Protein AF-A0A8N1S3Z6-F1 (afdb_monomer_lite)

Structure (mmCIF, N/CA/C/O backbone):
data_AF-A0A8N1S3Z6-F1
#
_entry.id   AF-A0A8N1S3Z6-F1
#
loop_
_atom_site.group_PDB
_atom_site.id
_atom_site.type_symbol
_atom_site.label_atom_id
_atom_site.label_alt_id
_atom_site.label_comp_id
_atom_site.label_asym_id
_atom_site.label_entity_id
_atom_site.label_seq_id
_atom_site.pdbx_PDB_ins_code
_atom_site.Cartn_x
_atom_site.Cartn_y
_atom_site.Cartn_z
_atom_site.occupancy
_atom_site.B_iso_or_equiv
_atom_site.auth_seq_id
_atom_site.auth_comp_id
_atom_site.auth_asym_id
_atom_site.auth_atom_id
_atom_site.pdbx_PDB_model_num
ATOM 1 N N . MET A 1 1 ? 62.221 27.462 -93.771 1.00 35.03 1 MET A N 1
ATOM 2 C CA . MET A 1 1 ? 63.667 27.291 -94.048 1.00 35.03 1 MET A CA 1
ATOM 3 C C . MET A 1 1 ? 63.783 26.308 -95.211 1.00 35.03 1 MET A C 1
ATOM 5 O O . MET A 1 1 ? 63.528 25.134 -95.022 1.00 35.03 1 MET A O 1
ATOM 9 N N . SER A 1 2 ? 63.694 26.803 -96.447 1.00 32.94 2 SER A N 1
ATOM 10 C CA . SER A 1 2 ? 64.827 27.015 -97.369 1.00 32.94 2 SER A CA 1
ATOM 11 C C . SER A 1 2 ? 65.564 25.714 -97.715 1.00 32.94 2 SER A C 1
ATOM 13 O O . SER A 1 2 ? 66.570 25.377 -97.098 1.00 32.94 2 SER A O 1
ATOM 15 N N . ALA A 1 3 ? 65.039 24.978 -98.699 1.00 35.81 3 ALA A N 1
ATOM 16 C CA . ALA A 1 3 ? 65.800 23.951 -99.398 1.00 35.81 3 ALA A CA 1
ATOM 17 C C . ALA A 1 3 ? 66.634 24.661 -100.473 1.00 35.81 3 ALA A C 1
ATOM 19 O O . ALA A 1 3 ? 66.099 25.187 -101.448 1.00 35.81 3 ALA A O 1
ATOM 20 N N . ARG A 1 4 ? 67.944 24.749 -100.225 1.00 35.53 4 ARG A N 1
ATOM 21 C CA . ARG A 1 4 ? 68.940 25.310 -101.139 1.00 35.53 4 ARG A CA 1
ATOM 22 C C . ARG A 1 4 ? 68.934 24.536 -102.457 1.00 35.53 4 ARG A C 1
ATOM 24 O O . ARG A 1 4 ? 69.126 23.324 -102.461 1.00 35.53 4 ARG A O 1
ATOM 31 N N . SER A 1 5 ? 68.786 25.265 -103.558 1.00 37.41 5 SER A N 1
ATOM 32 C CA . SER A 1 5 ? 69.157 24.806 -104.891 1.00 37.41 5 SER A CA 1
ATOM 33 C C . SER A 1 5 ? 70.670 24.594 -104.949 1.00 37.41 5 SER A C 1
ATOM 35 O O . SER A 1 5 ? 71.446 25.509 -104.663 1.00 37.41 5 SER A O 1
ATOM 37 N N . THR A 1 6 ? 71.102 23.401 -105.332 1.00 42.69 6 THR A N 1
ATOM 38 C CA . THR A 1 6 ? 72.486 23.130 -105.720 1.00 42.69 6 THR A CA 1
ATOM 39 C C . THR A 1 6 ? 72.759 23.771 -107.079 1.00 42.69 6 THR A C 1
ATOM 41 O O . THR A 1 6 ? 72.182 23.379 -108.089 1.00 42.69 6 THR A O 1
ATOM 44 N N . PHE A 1 7 ? 73.629 24.780 -107.080 1.00 40.44 7 PHE A N 1
ATOM 45 C CA . PHE A 1 7 ? 74.232 25.363 -108.275 1.00 40.44 7 PHE A CA 1
ATOM 46 C C . PHE A 1 7 ? 75.453 24.531 -108.686 1.00 40.44 7 PHE A C 1
ATOM 48 O O . PHE A 1 7 ? 76.307 24.244 -107.848 1.00 40.44 7 PHE A O 1
ATOM 55 N N . CYS A 1 8 ? 75.579 24.225 -109.975 1.00 40.28 8 CYS A N 1
ATOM 56 C CA . CYS A 1 8 ? 76.854 23.880 -110.598 1.00 40.28 8 CYS A CA 1
ATOM 57 C C . CYS A 1 8 ? 77.159 24.951 -111.650 1.00 40.28 8 CYS A C 1
ATOM 59 O O . CYS A 1 8 ? 76.451 25.050 -112.648 1.00 40.28 8 CYS A O 1
ATOM 61 N N . CYS A 1 9 ? 78.207 25.742 -111.415 1.00 35.03 9 CYS A N 1
ATOM 62 C CA . CYS A 1 9 ? 78.804 26.630 -112.409 1.00 35.03 9 CYS A CA 1
ATOM 63 C C . CYS A 1 9 ? 80.253 26.190 -112.648 1.00 35.03 9 CYS A C 1
ATOM 65 O O . CYS A 1 9 ? 81.039 26.120 -111.705 1.00 35.03 9 CYS A O 1
ATOM 67 N N . VAL A 1 10 ? 80.604 25.939 -113.909 1.00 38.59 10 VAL A N 1
ATOM 68 C CA . VAL A 1 10 ? 81.984 25.892 -114.411 1.00 38.59 10 VAL A CA 1
ATOM 69 C C . VAL A 1 10 ? 82.103 27.083 -115.364 1.00 38.59 10 VAL A C 1
ATOM 71 O O . VAL A 1 10 ? 81.397 27.144 -116.366 1.00 38.59 10 VAL A O 1
ATOM 74 N N . ASN A 1 11 ? 82.894 28.092 -114.999 1.00 33.12 11 ASN A N 1
ATOM 75 C CA . ASN A 1 11 ? 82.995 29.360 -115.733 1.00 33.12 11 ASN A CA 1
ATOM 76 C C . ASN A 1 11 ? 83.719 29.210 -117.084 1.00 33.12 11 ASN A C 1
ATOM 78 O O . ASN A 1 11 ? 84.806 28.642 -117.111 1.00 33.12 11 ASN A O 1
ATOM 82 N N . ALA A 1 12 ? 83.189 29.837 -118.146 1.00 33.69 12 ALA A N 1
ATOM 83 C CA . ALA A 1 12 ? 83.795 31.004 -118.818 1.00 33.69 12 ALA A CA 1
ATOM 84 C C . ALA A 1 12 ? 82.901 31.513 -119.980 1.00 33.69 12 ALA A C 1
ATOM 86 O O . ALA A 1 12 ? 82.870 30.911 -121.045 1.00 33.69 12 ALA A O 1
ATOM 87 N N . GLY A 1 13 ? 82.225 32.656 -119.784 1.00 34.88 13 GLY A N 1
ATOM 88 C CA . GLY A 1 13 ? 81.762 33.547 -120.867 1.00 34.88 13 GLY A CA 1
ATOM 89 C C . GLY A 1 13 ? 80.356 33.328 -121.464 1.00 34.88 13 GLY A C 1
ATOM 90 O O . GLY A 1 13 ? 80.148 32.415 -122.248 1.00 34.88 13 GLY A O 1
ATOM 91 N N . ASN A 1 14 ? 79.453 34.279 -121.173 1.00 33.75 14 ASN A N 1
ATOM 92 C CA . ASN A 1 14 ? 78.176 34.639 -121.833 1.00 33.75 14 ASN A CA 1
ATOM 93 C C . ASN A 1 14 ? 76.956 33.678 -121.817 1.00 33.75 14 ASN A C 1
ATOM 95 O O . ASN A 1 14 ? 76.792 32.803 -122.660 1.00 33.75 14 ASN A O 1
ATOM 99 N N . CYS A 1 15 ? 75.998 33.995 -120.931 1.00 44.44 15 CYS A N 1
ATOM 100 C CA . CYS A 1 15 ? 74.543 33.756 -121.066 1.00 44.44 15 CYS A CA 1
ATOM 101 C C . CYS A 1 15 ? 73.933 34.651 -122.186 1.00 44.44 15 CYS A C 1
ATOM 103 O O . CYS A 1 15 ? 74.587 35.642 -122.516 1.00 44.44 15 CYS A O 1
ATOM 105 N N . PRO A 1 16 ? 72.699 34.429 -122.721 1.00 46.28 16 PRO A N 1
ATOM 106 C CA . PRO A 1 16 ? 71.553 33.777 -122.064 1.00 46.28 16 PRO A CA 1
ATOM 107 C C . PRO A 1 16 ? 70.709 32.793 -122.913 1.00 46.28 16 PRO A C 1
ATOM 109 O O . PRO A 1 16 ? 70.567 32.921 -124.126 1.00 46.28 16 PRO A O 1
ATOM 112 N N . GLY A 1 17 ? 70.072 31.838 -122.225 1.00 33.69 17 GLY A N 1
ATOM 113 C CA . GLY A 1 17 ? 69.072 30.917 -122.774 1.00 33.69 17 GLY A CA 1
ATOM 114 C C . GLY A 1 17 ? 67.636 31.332 -122.424 1.00 33.69 17 GLY A C 1
ATOM 115 O O . GLY A 1 17 ? 67.308 31.569 -121.263 1.00 33.69 17 GLY A O 1
ATOM 116 N N . ILE A 1 18 ? 66.802 31.403 -123.460 1.00 39.31 18 ILE A N 1
ATOM 117 C CA . ILE A 1 18 ? 65.333 31.515 -123.467 1.00 39.31 18 ILE A CA 1
ATOM 118 C C . ILE A 1 18 ? 64.714 30.109 -123.232 1.00 39.31 18 ILE A C 1
ATOM 120 O O . ILE A 1 18 ? 65.404 29.108 -123.435 1.00 39.31 18 ILE A O 1
ATOM 124 N N . PRO A 1 19 ? 63.460 30.000 -122.741 1.00 50.53 19 PRO A N 1
ATOM 125 C CA . PRO A 1 19 ? 62.982 28.883 -121.932 1.00 50.53 19 PRO A CA 1
ATOM 126 C C . PRO A 1 19 ? 62.281 27.801 -122.757 1.00 50.53 19 PRO A C 1
ATOM 128 O O . PRO A 1 19 ? 61.750 28.084 -123.827 1.00 50.53 19 PRO A O 1
ATOM 131 N N . VAL A 1 20 ? 62.153 26.593 -122.197 1.00 35.00 20 VAL A N 1
ATOM 1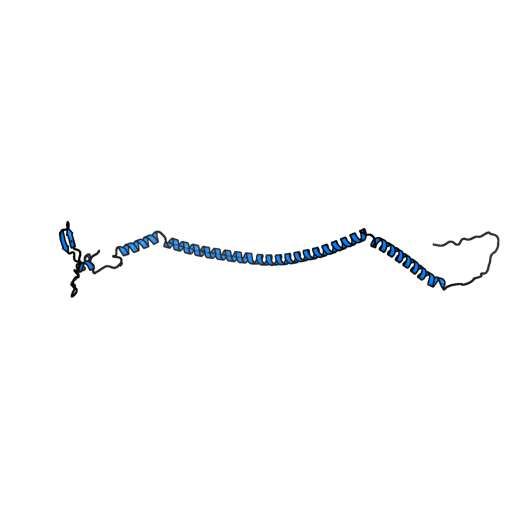32 C CA . VAL A 1 20 ? 61.135 25.631 -122.644 1.00 35.00 20 VAL A CA 1
ATOM 133 C C . VAL A 1 20 ? 60.524 24.890 -121.455 1.00 35.00 20 VAL A C 1
ATOM 135 O O . VAL A 1 20 ? 61.188 24.183 -120.701 1.00 35.00 20 VAL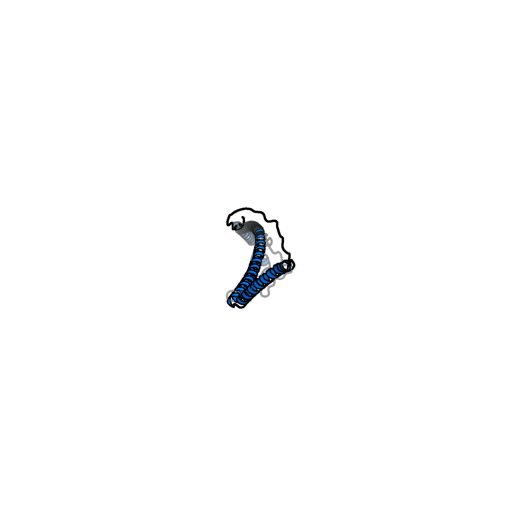 A O 1
ATOM 138 N N . ASN A 1 21 ? 59.215 25.082 -121.334 1.00 42.09 21 ASN A N 1
ATOM 139 C CA . ASN A 1 21 ? 58.265 24.304 -120.555 1.00 42.09 21 ASN A CA 1
ATOM 140 C C . ASN A 1 21 ? 58.035 22.943 -121.234 1.00 42.09 21 ASN A C 1
ATOM 142 O O . ASN A 1 21 ? 57.827 22.909 -122.446 1.00 42.09 21 ASN A O 1
ATOM 146 N N . CYS A 1 22 ? 58.006 21.842 -120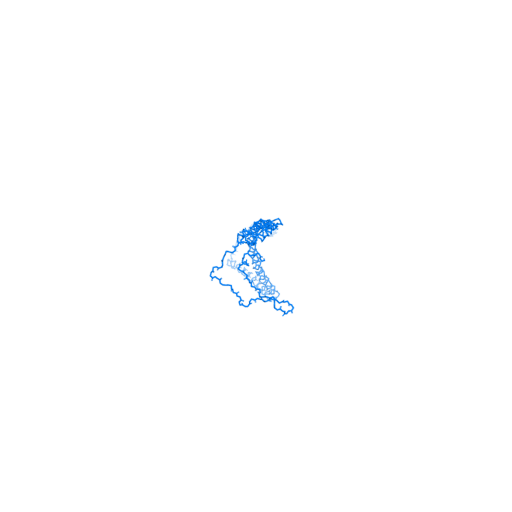.476 1.00 33.69 22 CYS A N 1
ATOM 147 C CA . CYS A 1 22 ? 57.592 20.546 -121.009 1.00 33.69 22 CYS A CA 1
ATOM 148 C C . CYS A 1 22 ? 56.743 19.739 -120.009 1.00 33.69 22 CYS A C 1
ATOM 150 O O . CYS A 1 22 ? 57.241 19.156 -119.053 1.00 33.69 22 CYS A O 1
ATOM 152 N N . ASN A 1 23 ? 55.452 19.698 -120.342 1.00 36.50 23 ASN A N 1
ATOM 153 C CA . ASN A 1 23 ? 54.488 18.605 -120.221 1.00 36.50 23 ASN A CA 1
ATOM 154 C C . ASN A 1 23 ? 53.989 18.070 -118.863 1.00 36.50 23 ASN A C 1
ATOM 156 O O . ASN A 1 23 ? 54.617 17.289 -118.155 1.00 36.50 23 ASN A O 1
ATOM 160 N N . GLN A 1 24 ? 52.699 18.359 -118.663 1.00 46.84 24 GLN A N 1
ATOM 161 C CA . GLN A 1 24 ? 51.651 17.527 -118.066 1.00 46.84 24 GLN A CA 1
ATOM 162 C C . GLN A 1 24 ? 51.801 16.008 -118.278 1.00 46.84 24 GLN A C 1
ATOM 164 O O . GLN A 1 24 ? 51.899 15.547 -119.415 1.00 46.84 24 GLN A O 1
ATOM 169 N N . ARG A 1 25 ? 51.584 15.228 -117.201 1.00 40.00 25 ARG A N 1
ATOM 170 C CA . ARG A 1 25 ? 50.769 13.992 -117.220 1.00 40.00 25 ARG A CA 1
ATOM 171 C C . ARG A 1 25 ? 50.377 13.513 -115.800 1.00 40.00 25 ARG A C 1
ATOM 173 O O . ARG A 1 25 ? 51.208 13.458 -114.907 1.00 40.00 25 ARG A O 1
ATOM 180 N N . PHE A 1 26 ? 49.098 13.129 -115.657 1.00 42.41 26 PHE A N 1
ATOM 181 C CA . PHE A 1 26 ? 48.423 12.392 -114.560 1.00 42.41 26 PHE A CA 1
ATOM 182 C C . PHE A 1 26 ? 48.027 13.107 -113.243 1.00 42.41 26 PHE A C 1
ATOM 184 O O . PHE A 1 26 ? 48.506 12.794 -112.158 1.00 42.41 26 PHE A O 1
ATOM 191 N N . ALA A 1 27 ? 46.990 13.954 -113.314 1.00 53.72 27 ALA A N 1
ATOM 192 C CA . ALA A 1 27 ? 46.288 14.545 -112.159 1.00 53.72 27 ALA A CA 1
ATOM 193 C C . ALA A 1 27 ? 45.169 13.662 -111.533 1.00 53.72 27 ALA A C 1
ATOM 195 O O . ALA A 1 27 ? 44.448 14.121 -110.648 1.00 53.72 27 ALA A O 1
ATOM 196 N N . TRP A 1 28 ? 45.003 12.402 -111.959 1.00 49.19 28 TRP A N 1
ATOM 197 C CA . TRP A 1 28 ? 43.986 11.476 -111.414 1.00 49.19 28 TRP A CA 1
ATOM 198 C C . TRP A 1 28 ? 44.515 10.553 -110.300 1.00 49.19 28 TRP A C 1
ATOM 200 O O . TRP A 1 28 ? 43.767 10.177 -109.402 1.00 49.19 28 TRP A O 1
ATOM 210 N N . CYS A 1 29 ? 45.817 10.239 -110.297 1.00 52.97 29 CYS A N 1
ATOM 211 C CA . CYS A 1 29 ? 46.416 9.309 -109.332 1.00 52.97 29 CYS A CA 1
ATOM 212 C C . CYS A 1 29 ? 46.423 9.862 -107.894 1.00 52.97 29 CYS A C 1
ATOM 214 O O . CYS A 1 29 ? 46.080 9.162 -106.947 1.00 52.97 29 CYS A O 1
ATOM 216 N N . THR A 1 30 ? 46.758 11.136 -107.689 1.00 57.03 30 THR A N 1
ATOM 217 C CA . THR A 1 30 ? 46.985 11.691 -106.339 1.00 57.03 30 THR A CA 1
ATOM 218 C C . THR A 1 30 ? 45.709 11.939 -105.525 1.00 57.03 30 THR A C 1
ATOM 220 O O . THR A 1 30 ? 45.784 11.961 -104.294 1.00 57.03 30 THR A O 1
ATOM 223 N N . LYS A 1 31 ? 44.536 12.075 -106.168 1.00 58.75 31 LYS A N 1
ATOM 224 C CA . LYS A 1 31 ? 43.235 12.181 -105.476 1.00 58.75 31 LYS A CA 1
ATOM 225 C C . LYS A 1 31 ? 42.726 10.843 -104.927 1.00 58.75 31 LYS A C 1
ATOM 227 O O . LYS A 1 31 ? 42.003 10.852 -103.938 1.00 58.75 31 LYS A O 1
ATOM 232 N N . LEU A 1 32 ? 43.133 9.721 -105.520 1.00 58.19 32 LEU A N 1
ATOM 233 C CA . LEU A 1 32 ? 42.766 8.368 -105.079 1.00 58.19 32 LEU A CA 1
ATOM 234 C C . LEU A 1 32 ? 43.828 7.737 -104.161 1.00 58.19 32 LEU A C 1
ATOM 236 O O . LEU A 1 32 ? 43.482 6.999 -103.245 1.00 58.19 32 LEU A O 1
ATOM 240 N N . ILE A 1 33 ? 45.111 8.080 -104.328 1.00 68.50 33 ILE A N 1
ATOM 241 C CA . ILE A 1 33 ? 46.219 7.498 -103.544 1.00 68.50 33 ILE A CA 1
ATOM 242 C C . ILE A 1 33 ? 46.181 7.895 -102.059 1.00 68.50 33 ILE A C 1
ATOM 244 O O . ILE A 1 33 ? 46.455 7.062 -101.202 1.00 68.50 33 ILE A O 1
ATOM 248 N N . LYS A 1 34 ? 45.833 9.144 -101.719 1.00 71.12 34 LYS A N 1
ATOM 249 C CA . LYS A 1 34 ? 45.754 9.595 -100.313 1.00 71.12 34 LYS A CA 1
ATOM 250 C C . LYS A 1 34 ? 44.666 8.879 -99.491 1.00 71.12 34 LYS A C 1
ATOM 252 O O . LYS A 1 34 ? 45.003 8.380 -98.417 1.00 71.12 34 LYS A O 1
ATOM 257 N N . PRO A 1 35 ? 43.399 8.788 -99.946 1.00 77.62 35 PRO A N 1
ATOM 258 C CA . PRO A 1 35 ? 42.385 8.022 -99.222 1.00 77.62 35 PRO A CA 1
ATOM 259 C C . PRO A 1 35 ? 42.701 6.522 -99.213 1.00 77.62 35 PRO A C 1
ATOM 261 O O . PRO A 1 35 ? 42.439 5.862 -98.212 1.00 77.62 35 PRO A O 1
ATOM 264 N N . PHE A 1 36 ? 43.337 5.998 -100.267 1.00 79.06 36 PHE A N 1
ATOM 265 C CA . PHE A 1 36 ? 43.791 4.609 -100.304 1.00 79.06 36 PHE A CA 1
ATOM 266 C C . PHE A 1 36 ? 44.872 4.327 -99.251 1.00 79.06 36 PHE A C 1
ATOM 268 O O . PHE A 1 36 ? 44.738 3.388 -98.475 1.00 79.06 36 PHE A O 1
ATOM 275 N N . ALA A 1 37 ? 45.894 5.177 -99.138 1.00 81.38 37 ALA A N 1
ATOM 276 C CA . ALA A 1 37 ? 46.933 5.039 -98.118 1.00 81.38 37 ALA A CA 1
ATOM 277 C C . ALA A 1 37 ? 46.373 5.168 -96.689 1.00 81.38 37 ALA A C 1
ATOM 279 O O . ALA A 1 37 ? 46.746 4.391 -95.814 1.00 81.38 37 ALA A O 1
ATOM 280 N N . PHE A 1 38 ? 45.438 6.095 -96.449 1.00 85.62 38 PHE A N 1
ATOM 281 C CA . PHE A 1 38 ? 44.751 6.207 -95.157 1.00 85.62 38 PHE A CA 1
ATOM 282 C C . PHE A 1 38 ? 43.919 4.956 -94.839 1.00 85.62 38 PHE A C 1
ATOM 284 O O . PHE A 1 38 ? 43.966 4.454 -93.719 1.00 85.62 38 PHE A O 1
ATOM 291 N N . CYS A 1 39 ? 43.206 4.409 -95.826 1.00 84.06 39 CYS A N 1
ATOM 292 C CA . CYS A 1 39 ? 42.454 3.164 -95.686 1.00 84.06 39 CYS A CA 1
ATOM 293 C C . CYS A 1 39 ? 43.375 1.975 -95.370 1.00 84.06 39 CYS A C 1
ATOM 295 O O . CYS A 1 39 ? 43.088 1.201 -94.465 1.00 84.06 39 CYS A O 1
ATOM 297 N N . VAL A 1 40 ? 44.530 1.868 -96.032 1.00 87.44 40 VAL A N 1
ATOM 298 C CA . VAL A 1 40 ? 45.508 0.801 -95.766 1.00 87.44 40 VAL A CA 1
ATOM 299 C C . VAL A 1 40 ? 46.106 0.931 -94.365 1.00 87.44 40 VAL A C 1
ATOM 301 O O . VAL A 1 40 ? 46.173 -0.057 -93.640 1.00 87.44 40 VAL A O 1
ATOM 304 N N . ILE A 1 41 ? 46.492 2.138 -93.941 1.00 87.88 41 ILE A N 1
ATOM 305 C CA . ILE A 1 41 ? 47.051 2.364 -92.599 1.00 87.88 41 ILE A CA 1
ATOM 306 C C . ILE A 1 41 ? 46.001 2.087 -91.519 1.00 87.88 41 ILE A C 1
ATOM 308 O O . ILE A 1 41 ? 46.297 1.392 -90.552 1.00 87.88 41 ILE A O 1
ATOM 312 N N . THR A 1 42 ? 44.770 2.579 -91.683 1.00 87.50 42 THR A N 1
ATOM 313 C CA . THR A 1 42 ? 43.674 2.303 -90.737 1.00 87.50 42 THR A CA 1
ATOM 314 C C . THR A 1 42 ? 43.305 0.825 -90.714 1.00 87.50 42 THR A C 1
ATOM 316 O O . THR A 1 42 ? 43.075 0.288 -89.637 1.00 87.50 42 THR A O 1
ATOM 319 N N . SER A 1 43 ? 43.339 0.136 -91.856 1.00 87.44 43 SER A N 1
ATOM 320 C CA . SER A 1 43 ? 43.116 -1.309 -91.929 1.00 87.44 43 SER A CA 1
ATOM 321 C C . SER A 1 43 ? 44.233 -2.103 -91.245 1.00 87.44 43 SER A C 1
ATOM 323 O O . SER A 1 43 ? 43.942 -3.081 -90.564 1.00 87.44 43 SER A O 1
ATOM 325 N N . MET A 1 44 ? 45.497 -1.694 -91.385 1.00 87.25 44 MET A N 1
ATOM 326 C CA . MET A 1 44 ? 46.639 -2.319 -90.703 1.00 87.25 44 MET A CA 1
ATOM 327 C C . MET A 1 44 ? 46.622 -2.050 -89.193 1.00 87.25 44 MET A C 1
ATOM 329 O O . MET A 1 44 ? 46.891 -2.949 -88.394 1.00 87.25 44 MET A O 1
ATOM 333 N N . LEU A 1 45 ? 46.264 -0.831 -88.780 1.00 90.50 45 LEU A N 1
ATOM 334 C CA . LEU A 1 45 ? 46.092 -0.481 -87.371 1.00 90.50 45 LEU A CA 1
ATOM 335 C C . LEU A 1 45 ? 44.923 -1.262 -86.754 1.00 90.50 45 LEU A C 1
ATOM 337 O O . LEU A 1 45 ? 45.065 -1.833 -85.680 1.00 90.50 45 LEU A O 1
ATOM 341 N N . ALA A 1 46 ? 43.795 -1.358 -87.458 1.00 88.81 46 ALA A N 1
ATOM 342 C CA . ALA A 1 46 ? 42.659 -2.159 -87.022 1.00 88.81 46 ALA A CA 1
ATOM 343 C C . ALA A 1 46 ? 43.048 -3.638 -86.883 1.00 88.81 46 ALA A C 1
ATOM 345 O O . ALA A 1 46 ? 42.800 -4.232 -85.843 1.00 88.81 46 ALA A O 1
ATOM 346 N N . MET A 1 47 ? 43.738 -4.209 -87.874 1.00 87.31 47 MET A N 1
ATOM 347 C CA . MET A 1 47 ? 44.159 -5.614 -87.859 1.00 87.31 47 MET A CA 1
ATOM 348 C C . MET A 1 47 ? 45.167 -5.918 -86.740 1.00 87.31 47 MET A C 1
ATOM 350 O O . MET A 1 47 ? 45.058 -6.944 -86.072 1.00 87.31 47 MET A O 1
ATOM 354 N N . SER A 1 48 ? 46.123 -5.018 -86.493 1.00 86.00 48 SER A N 1
ATOM 355 C CA . SER A 1 48 ? 47.083 -5.169 -85.391 1.00 86.00 48 SER A CA 1
ATOM 356 C C . SER A 1 48 ? 46.414 -5.057 -84.020 1.00 86.00 48 SER A C 1
ATOM 358 O O . SER A 1 48 ? 46.684 -5.886 -83.150 1.00 86.00 48 SER A O 1
ATOM 360 N N . VAL A 1 49 ? 45.499 -4.101 -83.836 1.00 88.00 49 VAL A N 1
ATOM 361 C CA . VAL A 1 49 ? 44.700 -3.978 -82.608 1.00 88.00 49 VAL A CA 1
ATOM 362 C C . VAL A 1 49 ? 43.831 -5.216 -82.400 1.00 88.00 49 VAL A C 1
ATOM 364 O O . VAL A 1 49 ? 43.846 -5.766 -81.305 1.00 88.00 49 VAL A O 1
ATOM 367 N N . SER A 1 50 ? 43.151 -5.713 -83.436 1.00 83.69 50 SER A N 1
ATOM 368 C CA . SER A 1 50 ? 42.368 -6.952 -83.368 1.00 83.69 50 SER A CA 1
ATOM 369 C C . SER A 1 50 ? 43.222 -8.149 -82.951 1.00 83.69 50 SER A C 1
ATOM 371 O O . SER A 1 50 ? 42.844 -8.861 -82.032 1.00 83.69 50 SER A O 1
ATOM 373 N N . HIS A 1 51 ? 44.416 -8.324 -83.526 1.00 83.44 51 HIS A N 1
ATOM 374 C CA . HIS A 1 51 ? 45.309 -9.430 -83.166 1.00 83.44 51 HIS A CA 1
ATOM 375 C C . HIS A 1 51 ? 45.817 -9.344 -81.714 1.00 83.44 51 HIS A C 1
ATOM 377 O O . HIS A 1 51 ? 45.935 -10.353 -81.016 1.00 83.44 51 HIS A O 1
ATOM 383 N N . LEU A 1 52 ? 46.118 -8.135 -81.231 1.00 80.81 52 LEU A N 1
ATOM 384 C CA . LEU A 1 52 ? 46.446 -7.899 -79.823 1.00 80.81 52 LEU A CA 1
ATOM 385 C C . LEU A 1 52 ? 45.242 -8.194 -78.919 1.00 80.81 52 LEU A C 1
ATOM 387 O O . LEU A 1 52 ? 45.398 -8.898 -77.922 1.00 80.81 52 LEU A O 1
ATOM 391 N N . CYS A 1 53 ? 44.051 -7.713 -79.279 1.00 77.88 53 CYS A N 1
ATOM 392 C CA . CYS A 1 53 ? 42.808 -8.007 -78.572 1.00 77.88 53 CYS A CA 1
ATOM 393 C C . CYS A 1 53 ? 42.542 -9.512 -78.505 1.00 77.88 53 CYS A C 1
ATOM 395 O O . CYS A 1 53 ? 42.244 -9.999 -77.422 1.00 77.88 53 CYS A O 1
ATOM 397 N N . ASP A 1 54 ? 42.737 -10.258 -79.591 1.00 78.38 54 ASP A N 1
ATOM 398 C CA . ASP A 1 54 ? 42.560 -11.712 -79.621 1.00 78.38 54 ASP A CA 1
ATOM 399 C C . ASP A 1 54 ? 43.578 -12.423 -78.723 1.00 78.38 54 ASP A C 1
ATOM 401 O O . ASP A 1 54 ? 43.211 -13.286 -77.925 1.00 78.38 54 ASP A O 1
ATOM 405 N N . LYS A 1 55 ? 44.854 -12.014 -78.766 1.00 77.94 55 LYS A N 1
ATOM 406 C CA . LYS A 1 55 ? 45.913 -12.597 -77.927 1.00 77.94 55 LYS A CA 1
ATOM 407 C C . LYS A 1 55 ? 45.679 -12.351 -76.434 1.00 77.94 55 LYS A C 1
ATOM 409 O O . LYS A 1 55 ? 45.877 -13.256 -75.626 1.00 77.94 55 LYS A O 1
ATOM 414 N N . TYR A 1 56 ? 45.257 -11.144 -76.058 1.00 73.88 56 TYR A N 1
ATOM 415 C CA . TYR A 1 56 ? 44.930 -10.822 -74.668 1.00 73.88 56 TYR A CA 1
ATOM 416 C C . TYR A 1 56 ? 43.589 -11.435 -74.234 1.00 73.88 56 TYR A C 1
ATOM 418 O O . TYR A 1 56 ? 43.480 -11.901 -73.100 1.00 73.88 56 TYR A O 1
ATOM 426 N N . SER A 1 57 ? 42.605 -11.526 -75.136 1.00 71.88 57 SER A N 1
ATOM 427 C CA . SER A 1 57 ? 41.300 -12.150 -74.880 1.00 71.88 57 SER A CA 1
ATOM 428 C C . SER A 1 57 ? 41.388 -13.673 -74.737 1.00 71.88 57 SER A C 1
ATOM 430 O O . SER A 1 57 ? 40.619 -14.255 -73.974 1.00 71.88 57 SER A O 1
ATOM 432 N N . ALA A 1 58 ? 42.334 -14.327 -75.416 1.00 72.06 58 ALA A N 1
ATOM 433 C CA . ALA A 1 58 ? 42.630 -15.752 -75.249 1.00 72.06 58 ALA A CA 1
ATOM 434 C C . ALA A 1 58 ? 43.501 -16.047 -74.013 1.00 72.06 58 ALA A C 1
ATOM 436 O O . ALA A 1 58 ? 43.672 -17.205 -73.630 1.00 72.06 58 ALA A O 1
ATOM 437 N N . SER A 1 59 ? 44.063 -15.016 -73.372 1.00 81.62 59 SER A N 1
ATOM 438 C CA . SER A 1 59 ? 44.919 -15.187 -72.201 1.00 81.62 59 SER A CA 1
ATOM 439 C C . SER A 1 59 ? 44.063 -15.509 -70.965 1.00 81.62 59 SER A C 1
ATOM 441 O O . SER A 1 59 ? 43.182 -14.738 -70.571 1.00 81.62 59 SER A O 1
ATOM 443 N N . ALA A 1 60 ? 44.313 -16.662 -70.340 1.00 79.69 60 ALA A N 1
ATOM 444 C CA . ALA A 1 60 ? 43.553 -17.122 -69.176 1.00 79.69 60 ALA A CA 1
ATOM 445 C C . ALA A 1 60 ? 43.648 -16.152 -67.981 1.00 79.69 60 ALA A C 1
ATOM 447 O O . ALA A 1 60 ? 42.650 -15.906 -67.307 1.00 79.69 60 ALA A O 1
ATOM 448 N N . SER A 1 61 ? 44.816 -15.538 -67.764 1.00 83.88 61 SER A N 1
ATOM 449 C CA . SER A 1 61 ? 45.046 -14.579 -66.677 1.00 83.88 61 SER A CA 1
ATOM 450 C C . SER A 1 61 ? 44.222 -13.299 -66.830 1.00 83.88 61 SER A C 1
ATOM 452 O O . SER A 1 61 ? 43.661 -12.817 -65.849 1.00 83.88 61 SER A O 1
ATOM 454 N N . PHE A 1 62 ? 44.078 -12.768 -68.049 1.00 85.25 62 PHE A N 1
ATOM 455 C CA . PHE A 1 62 ? 43.237 -11.594 -68.300 1.00 85.25 62 PHE A CA 1
ATOM 456 C C . PHE A 1 62 ? 41.750 -11.886 -68.051 1.00 85.25 62 PHE A C 1
ATOM 458 O O . PHE A 1 62 ? 41.058 -11.068 -67.446 1.00 85.25 62 PHE A O 1
ATOM 465 N N . ASN A 1 63 ? 41.260 -13.064 -68.454 1.00 84.12 63 ASN A N 1
ATOM 466 C CA . ASN A 1 63 ? 39.876 -13.472 -68.192 1.00 84.12 63 ASN A CA 1
ATOM 467 C C . ASN A 1 63 ? 39.600 -13.679 -66.696 1.00 84.12 63 ASN A C 1
ATOM 469 O O . ASN A 1 63 ? 38.534 -13.285 -66.226 1.00 84.12 63 ASN A O 1
ATOM 473 N N . MET A 1 64 ? 40.565 -14.218 -65.943 1.00 86.38 64 MET A N 1
ATOM 474 C CA . MET A 1 64 ? 40.472 -14.311 -64.481 1.00 86.38 64 MET A CA 1
ATOM 475 C C . MET A 1 64 ? 40.396 -12.927 -63.830 1.00 86.38 64 MET A C 1
ATOM 477 O O . MET A 1 64 ? 39.468 -12.663 -63.077 1.00 86.38 64 MET A O 1
ATOM 481 N N . ILE A 1 65 ? 41.291 -12.004 -64.198 1.00 90.69 65 ILE A N 1
ATOM 482 C CA . ILE A 1 65 ? 41.281 -10.624 -63.678 1.00 90.69 65 ILE A CA 1
ATOM 483 C C . ILE A 1 65 ? 39.957 -9.918 -64.011 1.00 90.69 65 ILE A C 1
ATOM 485 O O . ILE A 1 65 ? 39.394 -9.202 -63.185 1.00 90.69 65 ILE A O 1
ATOM 489 N N . LYS A 1 66 ? 39.425 -10.130 -65.219 1.00 89.25 66 LYS A N 1
ATOM 490 C CA . LYS A 1 66 ? 38.125 -9.589 -65.633 1.00 89.25 66 LYS A CA 1
ATOM 491 C C . LYS A 1 66 ? 36.973 -10.156 -64.795 1.00 89.25 66 LYS A C 1
ATOM 493 O O . LYS A 1 66 ? 36.066 -9.402 -64.442 1.00 89.25 66 LYS A O 1
ATOM 498 N N . ALA A 1 67 ? 37.003 -11.451 -64.479 1.00 92.00 67 ALA A N 1
ATOM 499 C CA . ALA A 1 67 ? 36.021 -12.088 -63.606 1.00 92.00 67 ALA A CA 1
ATOM 500 C C . ALA A 1 67 ? 36.116 -11.557 -62.166 1.00 92.00 67 ALA A C 1
ATOM 502 O O . ALA A 1 67 ? 35.089 -11.185 -61.601 1.00 92.00 67 ALA A O 1
ATOM 503 N N . ASP A 1 68 ? 37.328 -11.414 -61.622 1.00 94.62 68 ASP A N 1
ATOM 504 C CA . ASP A 1 68 ? 37.569 -10.864 -60.282 1.00 94.62 68 ASP A CA 1
ATOM 505 C C . ASP A 1 68 ? 37.089 -9.415 -60.161 1.00 94.62 68 ASP A C 1
ATOM 507 O O . ASP A 1 68 ? 36.420 -9.063 -59.193 1.00 94.62 68 ASP A O 1
ATOM 511 N N . LEU A 1 69 ? 37.348 -8.571 -61.167 1.00 94.25 69 LEU A N 1
ATOM 512 C CA . LEU A 1 69 ? 36.818 -7.203 -61.210 1.00 94.25 69 LEU A CA 1
ATOM 513 C C . LEU A 1 69 ? 35.286 -7.183 -61.299 1.00 94.25 69 LEU A C 1
ATOM 515 O O . LEU A 1 69 ? 34.640 -6.326 -60.690 1.00 94.25 69 LEU A O 1
ATOM 519 N N . GLY A 1 70 ? 34.695 -8.129 -62.034 1.00 94.12 70 GLY A N 1
ATOM 520 C CA . GLY A 1 70 ? 33.247 -8.323 -62.085 1.00 94.12 70 GLY A CA 1
ATOM 521 C C . GLY A 1 70 ? 32.665 -8.708 -60.724 1.00 94.12 70 GLY A C 1
ATOM 522 O O . GLY A 1 70 ? 31.671 -8.121 -60.296 1.00 94.12 70 GLY A O 1
ATOM 523 N N . ASN A 1 71 ? 33.320 -9.632 -60.021 1.00 95.00 71 ASN A N 1
ATOM 524 C CA . ASN A 1 71 ? 32.912 -10.077 -58.694 1.00 95.00 71 ASN A CA 1
ATOM 525 C C . ASN A 1 71 ? 33.116 -8.990 -57.627 1.00 95.00 71 ASN A C 1
ATOM 527 O O . ASN A 1 71 ? 32.268 -8.768 -56.769 1.00 95.00 71 ASN A O 1
ATOM 531 N N . LEU A 1 72 ? 34.205 -8.226 -57.711 1.00 96.69 72 LEU A N 1
ATOM 532 C CA . LEU A 1 72 ? 34.428 -7.083 -56.830 1.00 96.69 72 LEU A CA 1
ATOM 533 C C . LEU A 1 72 ? 33.347 -6.016 -57.034 1.00 96.69 72 LEU A C 1
ATOM 535 O O . LEU A 1 72 ? 32.839 -5.447 -56.069 1.00 96.69 72 LEU A O 1
ATOM 539 N N . ARG A 1 73 ? 32.953 -5.761 -58.286 1.00 96.06 73 ARG A N 1
ATOM 540 C CA . ARG A 1 73 ? 31.878 -4.818 -58.605 1.00 96.06 73 ARG A CA 1
ATOM 541 C C . ARG A 1 73 ? 30.531 -5.268 -58.041 1.00 96.06 73 ARG A C 1
ATOM 543 O O . ARG A 1 73 ? 29.798 -4.420 -57.534 1.00 96.06 73 ARG A O 1
ATOM 550 N N . SER A 1 74 ? 30.194 -6.557 -58.121 1.00 95.81 74 SER A N 1
ATOM 551 C CA . SER A 1 74 ? 28.956 -7.069 -57.520 1.00 95.81 74 SER A CA 1
ATOM 552 C C . SER A 1 74 ? 28.998 -6.957 -55.996 1.00 95.81 74 SER A C 1
ATOM 554 O O . SER A 1 74 ? 28.053 -6.434 -55.413 1.00 95.81 74 SER A O 1
ATOM 556 N N . HIS A 1 75 ? 30.116 -7.325 -55.363 1.00 96.06 75 HIS A N 1
ATOM 557 C CA . HIS A 1 75 ? 30.306 -7.198 -53.916 1.00 96.06 75 HIS A CA 1
ATOM 558 C C . HIS A 1 75 ? 30.184 -5.745 -53.437 1.00 96.06 75 HIS A C 1
ATOM 560 O O . HIS A 1 75 ? 29.504 -5.485 -52.448 1.00 96.06 75 HIS A O 1
ATOM 566 N N . LEU A 1 76 ? 30.781 -4.785 -54.152 1.00 96.31 76 LEU A N 1
ATOM 567 C CA . LEU A 1 76 ? 30.632 -3.357 -53.851 1.00 96.31 76 LEU A CA 1
ATOM 568 C C . LEU A 1 76 ? 29.182 -2.883 -54.007 1.00 96.31 76 LEU A C 1
ATOM 570 O O . LEU A 1 76 ? 28.722 -2.068 -53.211 1.00 96.31 76 LEU A O 1
ATOM 574 N N . GLY A 1 77 ? 28.455 -3.398 -55.002 1.00 96.06 77 GLY A N 1
ATOM 575 C CA . GLY A 1 77 ? 27.032 -3.112 -55.188 1.00 96.06 77 GLY A CA 1
ATOM 576 C C . GLY A 1 77 ? 26.174 -3.625 -54.031 1.00 96.06 77 GLY A C 1
ATOM 577 O O . GLY A 1 77 ? 25.355 -2.876 -53.500 1.00 96.06 77 GLY A O 1
ATOM 578 N N . THR A 1 78 ? 26.400 -4.868 -53.602 1.00 96.75 78 THR A N 1
ATOM 579 C CA . THR A 1 78 ? 25.717 -5.459 -52.442 1.00 96.75 78 THR A CA 1
ATOM 580 C C . THR A 1 78 ? 26.033 -4.684 -51.167 1.00 96.75 78 THR A C 1
ATOM 582 O O . THR A 1 78 ? 25.115 -4.269 -50.465 1.00 96.75 78 THR A O 1
ATOM 585 N N . LEU A 1 79 ? 27.313 -4.398 -50.911 1.00 97.00 79 LEU A N 1
ATOM 586 C CA . LEU A 1 79 ? 27.739 -3.650 -49.728 1.00 97.00 79 LEU A CA 1
ATOM 587 C C . LEU A 1 79 ? 27.136 -2.239 -49.696 1.00 97.00 79 LEU A C 1
ATOM 589 O O . LEU A 1 79 ? 26.702 -1.773 -48.647 1.0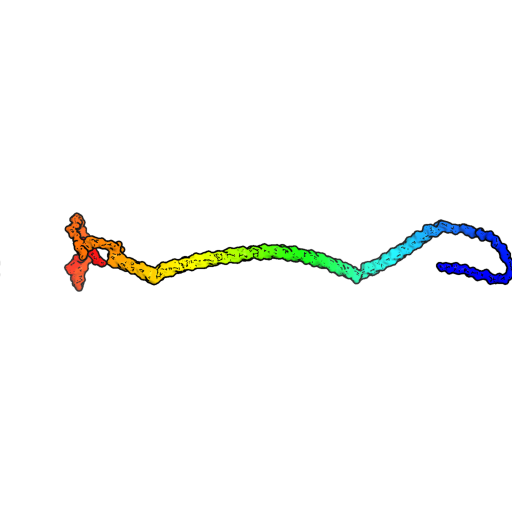0 97.00 79 LEU A O 1
ATOM 593 N N . ALA A 1 80 ? 27.066 -1.556 -50.841 1.00 97.00 80 ALA A N 1
ATOM 594 C CA . ALA A 1 80 ? 26.434 -0.242 -50.928 1.00 97.00 80 ALA A CA 1
ATOM 595 C C . ALA A 1 80 ? 24.938 -0.292 -50.568 1.00 97.00 80 ALA A C 1
ATOM 597 O O . ALA A 1 80 ? 24.437 0.618 -49.905 1.00 97.00 80 ALA A O 1
ATOM 598 N N . LEU A 1 81 ? 24.233 -1.355 -50.971 1.00 96.56 81 LEU A N 1
ATOM 599 C CA . LEU A 1 81 ? 22.826 -1.561 -50.627 1.00 96.56 81 LEU A CA 1
ATOM 600 C C . LEU A 1 81 ? 22.648 -1.844 -49.129 1.00 96.56 81 LEU A C 1
ATOM 602 O O . LEU A 1 81 ? 21.790 -1.243 -48.488 1.00 96.56 81 LEU A O 1
ATOM 606 N N . GLU A 1 82 ? 23.486 -2.708 -48.557 1.00 96.12 82 GLU A N 1
ATOM 607 C CA . GLU A 1 82 ? 23.465 -3.012 -47.122 1.00 96.12 82 GLU A CA 1
ATOM 608 C C . GLU A 1 82 ? 23.728 -1.765 -46.275 1.00 96.12 82 GLU A C 1
ATOM 610 O O . GLU A 1 82 ? 22.970 -1.472 -45.351 1.00 96.12 82 GLU A O 1
ATOM 615 N N . VAL A 1 83 ? 24.748 -0.976 -46.627 1.00 97.44 83 VAL A N 1
ATOM 616 C CA . VAL A 1 83 ? 25.061 0.282 -45.935 1.00 97.44 83 VAL A CA 1
ATOM 617 C C . VAL A 1 83 ? 23.890 1.257 -46.019 1.00 97.44 83 VAL A C 1
ATOM 619 O O . VAL A 1 83 ? 23.554 1.894 -45.020 1.00 97.44 83 VAL A O 1
ATOM 622 N N . LYS A 1 84 ? 23.231 1.358 -47.178 1.00 96.94 84 LYS A N 1
ATOM 623 C CA . LYS A 1 84 ? 22.047 2.206 -47.336 1.00 96.94 84 LYS A CA 1
ATOM 624 C C . LYS A 1 84 ? 20.915 1.770 -46.399 1.00 96.94 84 LYS A C 1
ATOM 626 O O . LYS A 1 84 ? 20.381 2.610 -45.679 1.00 96.94 84 LYS A O 1
ATOM 631 N N . ASN A 1 85 ? 20.614 0.473 -46.346 1.00 96.31 85 ASN A N 1
ATOM 632 C CA . ASN A 1 85 ? 19.581 -0.068 -45.459 1.00 96.31 85 ASN A CA 1
ATOM 633 C C . ASN A 1 85 ? 19.908 0.203 -43.981 1.00 96.31 85 ASN A C 1
ATOM 635 O O . ASN A 1 85 ? 19.040 0.615 -43.214 1.00 96.31 85 ASN A O 1
ATOM 639 N N . VAL A 1 86 ? 21.172 0.037 -43.579 1.00 97.25 86 VAL A N 1
ATOM 640 C CA . VAL A 1 86 ? 21.624 0.327 -42.208 1.00 97.25 86 VAL A CA 1
ATOM 641 C C . VAL A 1 86 ? 21.449 1.807 -41.857 1.00 97.25 86 VAL A C 1
ATOM 643 O O . VAL A 1 86 ? 21.055 2.130 -40.735 1.00 97.25 86 VAL A O 1
ATOM 646 N N . ILE A 1 87 ? 21.715 2.721 -42.795 1.00 96.44 87 ILE A N 1
ATOM 647 C CA . ILE A 1 87 ? 21.520 4.162 -42.580 1.00 96.44 87 ILE A CA 1
ATOM 648 C C . ILE A 1 87 ? 20.036 4.485 -42.380 1.00 96.44 87 ILE A C 1
ATOM 650 O O . ILE A 1 87 ? 19.705 5.188 -41.425 1.00 96.44 87 ILE A O 1
ATOM 654 N N . GLU A 1 88 ? 19.156 3.937 -43.220 1.00 96.12 88 GLU A N 1
ATOM 655 C CA . GLU A 1 88 ? 17.704 4.128 -43.103 1.00 96.12 88 GLU A CA 1
ATOM 656 C C . GLU A 1 88 ? 17.178 3.598 -41.759 1.00 96.12 88 GLU A C 1
ATOM 658 O O . GLU A 1 88 ? 16.485 4.314 -41.032 1.00 96.12 88 GLU A O 1
ATOM 663 N N . MET A 1 89 ? 17.600 2.394 -41.357 1.00 96.12 89 MET A N 1
ATOM 664 C CA . MET A 1 89 ? 17.258 1.823 -40.049 1.00 96.12 89 MET A CA 1
ATOM 665 C C . MET A 1 89 ? 17.768 2.677 -38.883 1.00 96.12 89 MET A C 1
ATOM 667 O O . MET A 1 89 ? 17.067 2.859 -37.885 1.00 96.12 89 MET A O 1
ATOM 671 N N . ARG A 1 90 ? 18.989 3.219 -38.983 1.00 96.62 90 ARG A N 1
ATOM 672 C CA . ARG A 1 90 ? 19.548 4.110 -37.957 1.00 96.62 90 ARG A CA 1
ATOM 673 C C . ARG A 1 90 ? 18.715 5.378 -37.818 1.00 96.62 90 ARG A C 1
ATOM 675 O O . ARG A 1 90 ? 18.542 5.858 -36.697 1.00 96.62 90 ARG A O 1
ATOM 682 N N . ASP A 1 91 ? 18.227 5.937 -38.919 1.00 96.88 91 ASP A N 1
ATOM 683 C CA . ASP A 1 91 ? 17.399 7.142 -38.892 1.00 96.88 91 ASP A CA 1
ATOM 684 C C . ASP A 1 91 ? 16.019 6.881 -38.279 1.00 96.88 91 ASP A C 1
ATOM 686 O O . ASP A 1 91 ? 15.572 7.678 -37.448 1.00 96.88 91 ASP A O 1
ATOM 690 N N . GLU A 1 92 ? 15.402 5.733 -38.571 1.00 96.94 92 GLU A N 1
ATOM 691 C CA . GLU A 1 92 ? 14.161 5.302 -37.912 1.00 96.94 92 GLU A CA 1
ATOM 692 C C . GLU A 1 92 ? 14.364 5.072 -36.403 1.00 96.94 92 GLU A C 1
ATOM 694 O O . GLU A 1 92 ? 13.578 5.529 -35.565 1.00 96.94 92 GLU A O 1
ATOM 699 N N . LEU A 1 93 ? 15.457 4.406 -36.019 1.00 97.06 93 LEU A N 1
ATOM 700 C CA . LEU A 1 93 ? 15.787 4.202 -34.610 1.00 97.06 93 LEU A CA 1
ATOM 701 C C . LEU A 1 93 ? 16.014 5.541 -33.896 1.00 97.06 93 LEU A C 1
ATOM 703 O O . LEU A 1 93 ? 15.520 5.753 -32.787 1.00 97.06 93 LEU A O 1
ATOM 707 N N . LYS A 1 94 ? 16.713 6.478 -34.547 1.00 97.25 94 LYS A N 1
ATOM 708 C CA . LYS A 1 94 ? 16.954 7.825 -34.021 1.00 97.25 94 LYS A CA 1
ATOM 709 C C . LYS A 1 94 ? 15.649 8.602 -33.832 1.00 97.25 94 LYS A C 1
ATOM 711 O O . LYS A 1 94 ? 15.529 9.329 -32.844 1.00 97.25 94 LYS A O 1
ATOM 716 N N . SER A 1 95 ? 14.667 8.459 -34.728 1.00 96.62 95 SER A N 1
ATOM 717 C CA . SER A 1 95 ? 13.363 9.107 -34.549 1.00 96.62 95 SER A CA 1
ATOM 718 C C . SER A 1 95 ? 12.578 8.514 -33.382 1.00 96.62 95 SER A C 1
ATOM 720 O O . SER A 1 95 ? 12.075 9.282 -32.562 1.00 96.62 95 SER A O 1
ATOM 722 N N . LYS A 1 96 ? 12.544 7.181 -33.245 1.00 95.81 96 LYS A N 1
ATOM 723 C CA . LYS A 1 96 ? 11.880 6.507 -32.114 1.00 95.81 96 LYS A CA 1
ATOM 724 C C . LYS A 1 96 ? 12.527 6.872 -30.777 1.00 95.81 96 LYS A C 1
ATOM 726 O O . LYS A 1 96 ? 11.834 7.148 -29.803 1.00 95.81 96 LYS A O 1
ATOM 731 N N . LEU A 1 97 ? 13.857 6.961 -30.732 1.00 96.06 97 LEU A N 1
ATOM 732 C CA . LEU A 1 97 ? 14.575 7.368 -29.523 1.00 96.06 97 LEU A CA 1
ATOM 733 C C . LEU A 1 97 ? 14.246 8.813 -29.114 1.00 96.06 97 LEU A C 1
ATOM 735 O O . LEU A 1 97 ? 14.100 9.099 -27.927 1.00 96.06 97 LEU A O 1
ATOM 739 N N . ARG A 1 98 ? 14.085 9.724 -30.084 1.00 95.44 98 ARG A N 1
ATOM 740 C CA . ARG A 1 98 ? 13.668 11.111 -29.821 1.00 95.44 98 ARG A CA 1
ATOM 741 C C . ARG A 1 98 ? 12.256 11.181 -29.238 1.00 95.44 98 ARG A C 1
ATOM 743 O O . ARG A 1 98 ? 12.011 11.979 -28.338 1.00 95.44 98 ARG A O 1
ATOM 750 N N . GLU A 1 99 ? 11.345 10.351 -29.737 1.00 94.88 99 GLU A N 1
ATOM 751 C CA . GLU A 1 99 ? 9.982 10.245 -29.213 1.00 94.88 99 GLU A CA 1
ATOM 752 C C . GLU A 1 99 ? 9.987 9.769 -27.756 1.00 94.88 99 GLU A C 1
ATOM 754 O O . GLU A 1 99 ? 9.453 10.461 -26.888 1.00 94.88 99 GLU A O 1
ATOM 759 N N . VAL A 1 100 ? 10.694 8.675 -27.459 1.00 96.00 100 VAL A N 1
ATOM 760 C CA . VAL A 1 100 ? 10.863 8.168 -26.086 1.00 96.00 100 VAL A CA 1
ATOM 761 C C . VAL A 1 100 ? 11.488 9.231 -25.176 1.00 96.00 100 VAL A C 1
ATOM 763 O O . VAL A 1 100 ? 10.977 9.482 -24.084 1.00 96.00 100 VAL A O 1
ATOM 766 N N . GLY A 1 101 ? 12.524 9.933 -25.647 1.00 94.62 101 GLY A N 1
ATOM 767 C CA . GLY A 1 101 ? 13.158 11.037 -24.922 1.00 94.62 101 GLY A CA 1
ATOM 768 C C . GLY A 1 101 ? 12.196 12.166 -24.535 1.00 94.62 101 GLY A C 1
ATOM 769 O O . GLY A 1 101 ? 12.390 12.801 -23.503 1.00 94.62 101 GLY A O 1
ATOM 770 N N . SER A 1 102 ? 11.132 12.388 -25.313 1.00 93.25 102 SER A N 1
ATOM 771 C CA . SER A 1 102 ? 10.104 13.396 -25.013 1.00 93.25 102 SER A CA 1
ATOM 772 C C . SER A 1 102 ? 9.041 12.927 -24.009 1.00 93.25 102 SER A C 1
ATOM 774 O O . SER A 1 102 ? 8.432 13.752 -23.326 1.00 93.25 102 SER A O 1
ATOM 776 N N . VAL A 1 103 ? 8.820 11.613 -23.897 1.00 96.19 103 VAL A N 1
ATOM 777 C CA . VAL A 1 103 ? 7.824 11.015 -22.991 1.00 96.19 103 VAL A CA 1
ATOM 778 C C . VAL A 1 103 ? 8.391 10.817 -21.585 1.00 96.19 103 VAL A C 1
ATOM 780 O O . VAL A 1 103 ? 7.678 11.040 -20.607 1.00 96.19 103 VAL A O 1
ATOM 783 N N . ILE A 1 104 ? 9.677 10.470 -21.469 1.00 96.00 104 ILE A N 1
ATOM 784 C CA . ILE A 1 104 ? 10.380 10.291 -20.187 1.00 96.00 104 ILE A CA 1
ATOM 785 C C . ILE A 1 104 ? 10.150 11.450 -19.194 1.00 96.00 104 ILE A C 1
ATOM 787 O O . ILE A 1 104 ? 9.766 11.159 -18.060 1.00 96.00 104 ILE A O 1
ATOM 791 N N . PRO A 1 105 ? 10.322 12.742 -19.552 1.00 94.38 105 PRO A N 1
ATOM 792 C CA . PRO A 1 105 ? 10.123 13.830 -18.593 1.00 94.38 105 PRO A CA 1
ATOM 793 C C . PRO A 1 105 ? 8.667 13.944 -18.124 1.00 94.38 105 PRO A C 1
ATOM 795 O O . PRO A 1 105 ? 8.434 14.136 -16.935 1.00 94.38 105 PRO A O 1
ATOM 798 N N . LYS A 1 106 ? 7.688 13.738 -19.017 1.00 94.88 106 LYS A N 1
ATOM 799 C CA . LYS A 1 106 ? 6.258 13.758 -18.660 1.00 94.88 106 LYS A CA 1
ATOM 800 C C . LYS A 1 106 ? 5.912 12.641 -17.681 1.00 94.88 106 LYS A C 1
ATOM 802 O O . LYS A 1 106 ? 5.175 12.848 -16.723 1.00 94.88 106 LYS A O 1
ATOM 807 N N . MET A 1 107 ? 6.461 11.452 -17.916 1.00 95.81 107 MET A N 1
ATOM 808 C CA . MET A 1 107 ? 6.259 10.312 -17.031 1.00 95.81 107 MET A CA 1
ATOM 809 C C . MET A 1 107 ? 6.949 10.529 -15.681 1.00 95.81 107 MET A C 1
ATOM 811 O O . MET A 1 107 ? 6.362 10.232 -14.646 1.00 95.81 107 MET A O 1
ATOM 815 N N . SER A 1 108 ? 8.154 11.107 -15.675 1.00 96.25 108 SER A N 1
ATOM 816 C CA . SER A 1 108 ? 8.860 11.482 -14.447 1.00 96.25 108 SER A CA 1
ATOM 817 C C . SER A 1 108 ? 8.063 12.486 -13.613 1.00 96.25 108 SER A C 1
ATOM 819 O O . SER A 1 108 ? 7.985 12.335 -12.397 1.00 96.25 108 SER A O 1
ATOM 821 N N . GLU A 1 109 ? 7.462 13.492 -14.247 1.00 95.81 109 GLU A N 1
ATOM 822 C CA . GLU A 1 109 ? 6.622 14.486 -13.576 1.00 95.81 109 GLU A CA 1
ATOM 823 C C . GLU A 1 109 ? 5.348 13.856 -12.999 1.00 95.81 109 GLU A C 1
ATOM 825 O O . GLU A 1 109 ? 5.039 14.053 -11.825 1.00 95.81 109 GLU A O 1
ATOM 830 N N . ALA A 1 110 ? 4.655 13.019 -13.779 1.00 95.44 110 ALA A N 1
ATOM 831 C CA . ALA A 1 110 ? 3.477 12.296 -13.307 1.00 95.44 110 ALA A CA 1
ATOM 832 C C . ALA A 1 110 ? 3.798 11.391 -12.102 1.00 95.44 110 ALA A C 1
ATOM 834 O O . ALA A 1 110 ? 3.060 11.388 -11.120 1.00 95.44 110 ALA A O 1
ATOM 835 N N . ILE A 1 111 ? 4.922 10.665 -12.140 1.00 96.12 111 ILE A N 1
ATOM 836 C CA . ILE A 1 111 ? 5.379 9.825 -11.022 1.00 96.12 111 ILE A CA 1
ATOM 837 C C . ILE A 1 111 ? 5.672 10.673 -9.777 1.00 96.12 111 ILE A C 1
ATOM 839 O O . ILE A 1 111 ? 5.341 10.258 -8.667 1.00 96.12 111 ILE A O 1
ATOM 843 N N . LEU A 1 112 ? 6.287 11.847 -9.942 1.00 95.06 112 LEU A N 1
ATOM 844 C CA . LEU A 1 112 ? 6.607 12.747 -8.833 1.00 95.06 112 LEU A CA 1
ATOM 845 C C . LEU A 1 112 ? 5.325 13.284 -8.180 1.00 95.06 112 LEU A C 1
ATOM 847 O O . LEU A 1 112 ? 5.185 13.209 -6.960 1.00 95.06 112 LEU A O 1
ATOM 851 N N . ASN A 1 113 ? 4.358 13.730 -8.983 1.00 95.06 113 ASN A N 1
ATOM 852 C CA . ASN A 1 113 ? 3.069 14.212 -8.486 1.00 95.06 113 ASN A CA 1
ATOM 853 C C . ASN A 1 113 ? 2.308 13.117 -7.728 1.00 95.06 113 ASN A C 1
ATOM 855 O O . ASN A 1 113 ? 1.898 13.340 -6.591 1.00 95.06 113 ASN A O 1
ATOM 859 N N . LEU A 1 114 ? 2.217 11.913 -8.304 1.00 94.88 114 LEU A N 1
ATOM 860 C CA . LEU A 1 114 ? 1.585 10.765 -7.646 1.00 94.88 114 LEU A CA 1
ATOM 861 C C . LEU A 1 114 ? 2.286 10.396 -6.334 1.00 94.88 114 LEU A C 1
ATOM 863 O O . LEU A 1 114 ? 1.628 10.102 -5.341 1.00 94.88 114 LEU A O 1
ATOM 867 N N . ARG A 1 115 ? 3.625 10.428 -6.295 1.00 95.00 115 ARG A N 1
ATOM 868 C CA . ARG A 1 115 ? 4.383 10.169 -5.063 1.00 95.00 115 ARG A CA 1
ATOM 869 C C . ARG A 1 115 ? 4.052 11.187 -3.973 1.00 95.00 115 ARG A C 1
ATOM 871 O O . ARG A 1 115 ? 3.914 10.788 -2.819 1.00 95.00 115 ARG A O 1
ATOM 878 N N . ASN A 1 116 ? 3.958 12.468 -4.319 1.00 93.69 116 ASN A N 1
ATOM 879 C CA . ASN A 1 116 ? 3.645 13.517 -3.352 1.00 93.69 116 ASN A CA 1
ATOM 880 C C . ASN A 1 116 ? 2.222 13.358 -2.808 1.00 93.69 116 ASN A C 1
ATOM 882 O O . ASN A 1 116 ? 2.040 13.374 -1.596 1.00 93.69 116 ASN A O 1
ATOM 886 N N . GLU A 1 117 ? 1.242 13.125 -3.682 1.00 92.69 117 GLU A N 1
ATOM 887 C CA . GLU A 1 117 ? -0.155 12.908 -3.289 1.00 92.69 117 GLU A CA 1
ATOM 888 C C . GLU A 1 117 ? -0.298 11.690 -2.365 1.00 92.69 117 GLU A C 1
ATOM 890 O O . GLU A 1 117 ? -0.834 11.800 -1.263 1.00 92.69 117 GLU A O 1
ATOM 895 N N . VAL A 1 118 ? 0.281 10.548 -2.750 1.00 94.00 118 VAL A N 1
ATOM 896 C CA . VAL A 1 118 ? 0.262 9.329 -1.925 1.00 94.00 118 VAL A CA 1
ATOM 897 C C . VAL A 1 118 ? 0.969 9.544 -0.585 1.00 94.00 118 VAL A C 1
ATOM 899 O O . VAL A 1 118 ? 0.503 9.049 0.440 1.00 94.00 118 VAL A O 1
ATOM 902 N N . SER A 1 119 ? 2.085 10.278 -0.566 1.00 94.50 119 SER A N 1
ATOM 903 C CA . SER A 1 119 ? 2.819 10.578 0.667 1.00 94.50 119 SER A CA 1
ATOM 904 C C . SER A 1 119 ? 1.991 11.433 1.630 1.00 94.50 119 SER A C 1
ATOM 906 O O . SER A 1 119 ? 1.930 11.126 2.821 1.00 94.50 119 SER A O 1
ATOM 908 N N . GLU A 1 120 ? 1.332 12.483 1.138 1.00 90.62 120 GLU A N 1
ATOM 909 C CA . GLU A 1 120 ? 0.490 13.357 1.963 1.00 90.62 120 GLU A CA 1
ATOM 910 C C . GLU A 1 120 ? -0.733 12.616 2.521 1.00 90.62 120 GLU A C 1
ATOM 912 O O . GLU A 1 120 ? -0.975 12.648 3.734 1.00 90.62 120 GLU A O 1
ATOM 917 N N . GLU A 1 121 ? -1.446 11.867 1.675 1.00 90.94 121 GLU A N 1
ATOM 918 C CA . GLU A 1 121 ? -2.611 11.071 2.083 1.00 90.94 121 GLU A CA 1
ATOM 919 C C . GLU A 1 121 ? -2.235 9.994 3.110 1.00 90.94 121 GLU A C 1
ATOM 921 O O . GLU A 1 121 ? -2.884 9.844 4.152 1.00 90.94 121 GLU A O 1
ATOM 926 N N . MET A 1 122 ? -1.131 9.276 2.879 1.00 90.69 122 MET A N 1
ATOM 927 C CA . MET A 1 122 ? -0.650 8.253 3.808 1.00 90.69 122 MET A CA 1
ATOM 928 C C . MET A 1 122 ? -0.239 8.860 5.156 1.00 90.69 122 MET A C 1
ATOM 930 O O . MET A 1 122 ? -0.540 8.285 6.206 1.00 90.69 122 MET A O 1
ATOM 934 N N . ASN A 1 123 ? 0.406 10.029 5.159 1.00 91.56 123 ASN A N 1
ATOM 935 C CA . ASN A 1 123 ? 0.773 10.731 6.389 1.00 91.56 123 ASN A CA 1
ATOM 936 C C . ASN A 1 123 ? -0.460 11.206 7.166 1.00 91.56 123 ASN A C 1
ATOM 938 O O . ASN A 1 123 ? -0.499 11.099 8.396 1.00 91.56 123 ASN A O 1
ATOM 942 N N . LEU A 1 124 ? -1.484 11.719 6.480 1.00 92.19 124 LEU A N 1
ATOM 943 C CA . LEU A 1 124 ? -2.751 12.094 7.105 1.00 92.19 124 LEU A CA 1
ATOM 944 C C . LEU A 1 124 ? -3.444 10.876 7.728 1.00 92.19 124 LEU A C 1
ATOM 946 O O . LEU A 1 124 ? -3.812 10.919 8.905 1.00 92.19 124 LEU A O 1
ATOM 950 N N . HIS A 1 125 ? -3.564 9.781 6.975 1.00 92.75 125 HIS A N 1
ATOM 951 C CA . HIS A 1 125 ? -4.174 8.547 7.460 1.00 92.75 125 HIS A CA 1
ATOM 952 C C . HIS A 1 125 ? -3.420 7.983 8.670 1.00 92.75 125 HIS A C 1
ATOM 954 O O . HIS A 1 125 ? -4.031 7.684 9.694 1.00 92.75 125 HIS A O 1
ATOM 960 N N . THR A 1 126 ? -2.087 7.929 8.600 1.00 92.94 126 THR A N 1
ATOM 961 C CA . THR A 1 126 ? -1.234 7.451 9.697 1.00 92.94 126 THR A CA 1
ATOM 962 C C . THR A 1 126 ? -1.404 8.307 10.950 1.00 92.94 126 THR A C 1
ATOM 964 O O . THR A 1 126 ? -1.556 7.766 12.041 1.00 92.94 126 THR A O 1
ATOM 967 N N . ARG A 1 127 ? -1.453 9.642 10.822 1.00 90.06 127 ARG A N 1
ATOM 968 C CA . ARG A 1 127 ? -1.704 10.540 11.964 1.00 90.06 127 ARG A CA 1
ATOM 969 C C . ARG A 1 127 ? -3.073 10.307 12.596 1.00 90.06 127 ARG A C 1
ATOM 971 O O . ARG A 1 127 ? -3.172 10.262 13.821 1.00 90.06 127 ARG A O 1
ATOM 978 N N . ASN A 1 128 ? -4.114 10.131 11.786 1.00 90.69 128 ASN A N 1
ATOM 979 C CA . ASN A 1 128 ? -5.459 9.842 12.285 1.00 90.69 128 ASN A CA 1
ATOM 980 C C . ASN A 1 128 ? -5.514 8.492 13.009 1.00 90.69 128 ASN A C 1
ATOM 982 O O . ASN A 1 128 ? -6.093 8.401 14.090 1.00 90.69 128 ASN A O 1
ATOM 986 N N . LEU A 1 129 ? -4.857 7.472 12.456 1.00 91.88 129 LEU A N 1
ATOM 987 C CA . LEU A 1 129 ? -4.771 6.138 13.043 1.00 91.88 129 LEU A CA 1
ATOM 988 C C . LEU A 1 129 ? -4.001 6.178 14.375 1.00 91.88 129 LEU A C 1
ATOM 990 O O . LEU A 1 129 ? -4.495 5.681 15.383 1.00 91.88 129 LEU A O 1
ATOM 994 N N . LEU A 1 130 ? -2.856 6.865 14.427 1.00 92.50 130 LEU A N 1
ATOM 995 C CA . LEU A 1 130 ? -2.092 7.077 15.663 1.00 92.50 130 LEU A CA 1
ATOM 996 C C . LEU A 1 130 ? -2.890 7.847 16.723 1.00 92.50 130 LEU A C 1
ATOM 998 O O . LEU A 1 130 ? -2.779 7.551 17.909 1.00 92.50 130 LEU A O 1
ATOM 1002 N N . LYS A 1 131 ? -3.720 8.813 16.317 1.00 91.19 131 LYS A N 1
ATOM 1003 C CA . LYS A 1 131 ? -4.604 9.544 17.233 1.00 91.19 131 LYS A CA 1
ATOM 1004 C C . LYS A 1 131 ? -5.734 8.657 17.769 1.00 91.19 131 LYS A C 1
ATOM 1006 O O . LYS A 1 131 ? -6.039 8.710 18.961 1.00 91.19 131 LYS A O 1
ATOM 1011 N N . ALA A 1 132 ? -6.337 7.832 16.914 1.00 87.88 132 ALA A N 1
ATOM 1012 C CA . ALA A 1 132 ? -7.383 6.888 17.303 1.00 87.88 132 ALA A CA 1
ATOM 1013 C C . ALA A 1 132 ? -6.847 5.785 18.233 1.00 87.88 132 ALA A C 1
ATOM 1015 O O . ALA A 1 132 ? -7.497 5.443 19.216 1.00 87.88 132 ALA A O 1
ATOM 1016 N N . LEU A 1 133 ? -5.637 5.288 17.968 1.00 90.69 133 LEU A N 1
ATOM 1017 C CA . LEU A 1 133 ? -4.940 4.299 18.796 1.00 90.69 133 LEU A CA 1
ATOM 1018 C C . LEU A 1 133 ? -4.111 4.915 19.928 1.00 90.69 133 LEU A C 1
ATOM 1020 O O . LEU A 1 133 ? -3.398 4.187 20.621 1.00 90.69 133 LEU A O 1
ATOM 1024 N N . SER A 1 134 ? -4.186 6.235 20.132 1.00 93.81 134 SER A N 1
ATOM 1025 C CA . SER A 1 134 ? -3.495 6.882 21.244 1.00 93.81 134 SER A CA 1
ATOM 1026 C C . SER A 1 134 ? -3.885 6.181 22.549 1.00 93.81 134 SER A C 1
ATOM 1028 O O . SER A 1 134 ? -5.073 5.910 22.764 1.00 93.81 134 SER A O 1
ATOM 1030 N N . PRO A 1 135 ? -2.922 5.903 23.445 1.00 92.06 135 PRO A N 1
ATOM 1031 C CA . PRO A 1 135 ? -3.201 5.231 24.710 1.00 92.06 135 PRO A CA 1
ATOM 1032 C C . PRO A 1 135 ? -4.264 5.963 25.537 1.00 92.06 135 PRO A C 1
ATOM 1034 O O . PRO A 1 135 ? -4.988 5.331 26.299 1.00 92.06 135 PRO A O 1
ATOM 1037 N N . GLU A 1 136 ? -4.390 7.280 25.381 1.00 93.00 136 GLU A N 1
ATOM 1038 C CA . GLU A 1 136 ? -5.428 8.091 26.023 1.00 93.00 136 GLU A CA 1
ATOM 1039 C C . GLU A 1 136 ? -6.816 7.814 25.437 1.00 93.00 136 GLU A C 1
ATOM 1041 O O . GLU A 1 136 ? -7.753 7.558 26.190 1.00 93.00 136 GLU A O 1
ATOM 1046 N N . THR A 1 137 ? -6.946 7.800 24.105 1.00 93.62 137 THR A N 1
ATOM 1047 C CA . THR A 1 137 ? -8.201 7.475 23.406 1.00 93.62 137 THR A CA 1
ATOM 1048 C C . THR A 1 137 ? -8.673 6.073 23.778 1.00 93.62 137 THR A C 1
ATOM 1050 O O . THR A 1 137 ? -9.830 5.884 24.150 1.00 93.62 137 THR A O 1
ATOM 1053 N N . VAL A 1 138 ? -7.758 5.100 23.756 1.00 94.75 138 VAL A N 1
ATOM 1054 C CA . VAL A 1 138 ? -8.048 3.708 24.118 1.00 94.75 138 VAL A CA 1
ATOM 1055 C C . VAL A 1 138 ? -8.434 3.592 25.593 1.00 94.75 138 VAL A C 1
ATOM 1057 O O . VAL A 1 138 ? -9.438 2.960 25.911 1.00 94.75 138 VAL A O 1
ATOM 1060 N N . ARG A 1 139 ? -7.704 4.243 26.511 1.00 95.25 139 ARG A N 1
ATOM 1061 C CA . ARG A 1 139 ? -8.072 4.265 27.939 1.00 95.25 139 ARG A CA 1
ATOM 1062 C C . ARG A 1 139 ? -9.445 4.879 28.171 1.00 95.25 139 ARG A C 1
ATOM 1064 O O . ARG A 1 139 ? -10.196 4.354 28.985 1.00 95.25 139 ARG A O 1
ATOM 1071 N N . ASN A 1 140 ? -9.776 5.964 27.476 1.00 95.25 140 ASN A N 1
ATOM 1072 C CA . ASN A 1 140 ? -11.077 6.615 27.602 1.00 95.25 140 ASN A CA 1
ATOM 1073 C C . ASN A 1 140 ? -12.208 5.720 27.084 1.00 95.25 140 ASN A C 1
ATOM 1075 O O . ASN A 1 140 ? -13.235 5.616 27.749 1.00 95.25 140 ASN A O 1
ATOM 1079 N N . MET A 1 141 ? -11.999 5.031 25.958 1.00 94.38 141 MET A N 1
ATOM 1080 C CA . MET A 1 141 ? -12.944 4.042 25.433 1.00 94.38 141 MET A CA 1
ATOM 1081 C C . MET A 1 141 ? -13.167 2.913 26.444 1.00 94.38 141 MET A C 1
ATOM 1083 O O . MET A 1 141 ? -14.298 2.671 26.844 1.00 94.38 141 MET A O 1
ATOM 1087 N N . ILE A 1 142 ? -12.092 2.297 26.946 1.00 95.81 142 ILE A N 1
ATOM 1088 C CA . ILE A 1 142 ? -12.183 1.224 27.950 1.00 95.81 142 ILE A CA 1
ATOM 1089 C C . ILE A 1 142 ? -12.886 1.716 29.218 1.00 95.81 142 ILE A C 1
ATOM 1091 O O . ILE A 1 142 ? -13.741 1.024 29.757 1.00 95.81 142 ILE A O 1
ATOM 1095 N N . LYS A 1 143 ? -12.556 2.919 29.696 1.00 96.06 143 LYS A N 1
ATOM 1096 C CA . LYS A 1 143 ? -13.197 3.506 30.875 1.00 96.06 143 LYS A CA 1
ATOM 1097 C C . LYS A 1 143 ? -14.698 3.709 30.661 1.00 96.06 143 LYS A C 1
ATOM 1099 O O . LYS A 1 143 ? -15.463 3.429 31.575 1.00 96.06 143 LYS A O 1
ATOM 1104 N N . SER A 1 144 ? -15.107 4.177 29.482 1.00 92.75 144 SER A N 1
ATOM 1105 C CA . SER A 1 144 ? -16.521 4.336 29.126 1.00 92.75 144 SER A CA 1
ATOM 1106 C C . SER A 1 144 ? -17.254 2.993 29.122 1.00 92.75 144 SER A C 1
ATOM 1108 O O . SER A 1 144 ? -18.336 2.884 29.690 1.00 92.75 144 SER A O 1
ATOM 1110 N N . GLU A 1 145 ? -16.651 1.957 28.537 1.00 94.12 145 GLU A N 1
ATOM 1111 C CA . GLU A 1 145 ? -17.236 0.611 28.506 1.00 94.12 145 GLU A CA 1
ATOM 1112 C C . GLU A 1 145 ? -17.334 -0.009 29.907 1.00 94.12 145 GLU A C 1
ATOM 1114 O O . GLU A 1 145 ? -18.356 -0.593 30.258 1.00 94.12 145 GLU A O 1
ATOM 1119 N N . LEU A 1 146 ? -16.312 0.166 30.752 1.00 94.88 146 LEU A N 1
ATOM 1120 C CA . LEU A 1 146 ? -16.351 -0.293 32.144 1.00 94.88 146 LEU A CA 1
ATOM 1121 C C . LEU A 1 146 ? -17.431 0.433 32.954 1.00 94.88 146 LEU A C 1
ATOM 1123 O O . LEU A 1 146 ? -18.155 -0.205 33.708 1.00 94.88 146 LEU A O 1
ATOM 1127 N N . GLN A 1 147 ? -17.600 1.743 32.752 1.00 91.62 147 GLN A N 1
ATOM 1128 C CA . GLN A 1 147 ? -18.688 2.497 33.382 1.00 91.62 147 GLN A CA 1
ATOM 1129 C C . GLN A 1 147 ? -20.069 1.987 32.952 1.00 91.62 147 GLN A C 1
ATOM 1131 O O . GLN A 1 147 ? -20.973 1.911 33.779 1.00 91.62 147 GLN A O 1
ATOM 1136 N N . MET A 1 148 ? -20.233 1.620 31.678 1.00 91.19 148 MET A N 1
ATOM 1137 C CA . MET A 1 148 ? -21.469 1.023 31.168 1.00 91.19 148 MET A CA 1
ATOM 1138 C C . MET A 1 148 ? -21.728 -0.359 31.778 1.00 91.19 148 MET A C 1
ATOM 1140 O O . MET A 1 148 ? -22.863 -0.679 32.124 1.00 91.19 148 MET A O 1
ATOM 1144 N N . TYR A 1 149 ? -20.678 -1.168 31.926 1.00 89.50 149 TYR A N 1
ATOM 1145 C CA . TYR A 1 149 ? -20.754 -2.486 32.548 1.00 89.50 149 TYR A CA 1
ATOM 1146 C C . TYR A 1 149 ? -21.165 -2.398 34.022 1.00 89.50 149 TYR A C 1
ATOM 1148 O O . TYR A 1 149 ? -22.097 -3.089 34.431 1.00 89.50 149 TYR A O 1
ATOM 1156 N N . ASP A 1 150 ? -20.527 -1.505 34.783 1.00 87.38 150 ASP A N 1
ATOM 1157 C CA . ASP A 1 150 ? -20.844 -1.255 36.193 1.00 87.38 150 ASP A CA 1
ATOM 1158 C C . ASP A 1 150 ? -22.268 -0.698 36.371 1.00 87.38 150 ASP A C 1
ATOM 1160 O O . ASP A 1 150 ? -22.924 -0.961 37.378 1.00 87.38 150 ASP A O 1
ATOM 1164 N N . ALA A 1 151 ? -22.785 0.026 35.373 1.00 86.62 151 ALA A N 1
ATOM 1165 C CA . ALA A 1 151 ? -24.167 0.501 35.306 1.00 86.62 151 ALA A CA 1
ATOM 1166 C C . ALA A 1 151 ? -25.138 -0.573 34.767 1.00 86.62 151 ALA A C 1
ATOM 1168 O O . ALA A 1 151 ? -25.947 -0.306 33.871 1.00 86.62 151 ALA A O 1
ATOM 1169 N N . ASP A 1 152 ? -25.020 -1.794 35.295 1.00 86.00 152 ASP A N 1
ATOM 1170 C CA . ASP A 1 152 ? -25.838 -2.968 34.960 1.00 86.00 152 ASP A CA 1
ATOM 1171 C C . ASP A 1 152 ? -25.957 -3.230 33.446 1.00 86.00 152 ASP A C 1
ATOM 1173 O O . ASP A 1 152 ? -27.015 -3.567 32.918 1.00 86.00 152 ASP A O 1
ATOM 1177 N N . LYS A 1 153 ? -24.865 -3.004 32.701 1.00 88.12 153 LYS A N 1
ATOM 1178 C CA . LYS A 1 153 ? -24.759 -3.183 31.235 1.00 88.12 153 LYS A CA 1
ATOM 1179 C C . LYS A 1 153 ? -25.706 -2.314 30.390 1.00 88.12 153 LYS A C 1
ATOM 1181 O O . LYS A 1 153 ? -25.600 -2.329 29.164 1.00 88.12 153 LYS A O 1
ATOM 1186 N N . THR A 1 154 ? -26.632 -1.571 30.995 1.00 87.00 154 THR A N 1
ATOM 1187 C CA . THR A 1 154 ? -27.643 -0.767 30.291 1.00 87.00 154 THR A CA 1
ATOM 1188 C C . THR A 1 154 ? -27.339 0.725 30.325 1.00 87.00 154 THR A C 1
ATOM 1190 O O . THR A 1 154 ? -27.896 1.474 29.518 1.00 87.00 154 THR A O 1
ATOM 1193 N N . GLY A 1 155 ? -26.484 1.174 31.251 1.00 86.50 155 GLY A N 1
ATOM 1194 C CA . GLY A 1 155 ? -26.227 2.599 31.467 1.00 86.50 155 GLY A CA 1
ATOM 1195 C C . GLY A 1 155 ? -27.445 3.350 32.003 1.00 86.50 155 GLY A C 1
ATOM 1196 O O . GLY A 1 155 ? -27.497 4.578 31.928 1.00 86.50 155 GLY A O 1
ATOM 1197 N N . ARG A 1 156 ? -28.457 2.623 32.489 1.00 86.94 156 ARG A N 1
ATOM 1198 C CA . ARG A 1 156 ? -29.719 3.156 33.000 1.00 86.94 156 ARG A CA 1
ATOM 1199 C C . ARG A 1 156 ? -29.970 2.595 34.388 1.00 86.94 156 ARG A C 1
ATOM 1201 O O . ARG A 1 156 ? -29.631 1.458 34.684 1.00 86.94 156 ARG A O 1
ATOM 1208 N N . THR A 1 157 ? -30.590 3.400 35.238 1.00 87.25 157 THR A N 1
ATOM 1209 C CA . THR A 1 157 ? -30.992 2.954 36.572 1.00 87.25 157 THR A CA 1
ATOM 1210 C C . THR A 1 157 ? -32.143 1.956 36.462 1.00 87.25 157 THR A C 1
ATOM 1212 O O . THR A 1 157 ? -33.183 2.285 35.889 1.00 87.25 157 THR A O 1
ATOM 1215 N N . ASP A 1 158 ? -31.976 0.763 37.034 1.00 90.06 158 ASP A N 1
ATOM 1216 C CA . ASP A 1 158 ? -33.075 -0.182 37.214 1.00 90.06 158 ASP A CA 1
ATOM 1217 C C . ASP A 1 158 ? -33.926 0.212 38.434 1.00 90.06 158 ASP A C 1
ATOM 1219 O O . ASP A 1 158 ? -33.506 0.094 39.587 1.00 90.06 158 ASP A O 1
ATOM 1223 N N . TYR A 1 159 ? -35.138 0.704 38.170 1.00 91.50 159 TYR A N 1
ATOM 1224 C CA . TYR A 1 159 ? -36.112 1.081 39.199 1.00 91.50 159 TYR A CA 1
ATOM 1225 C C . TYR A 1 159 ? -36.929 -0.106 39.731 1.00 91.50 159 TYR A C 1
ATOM 1227 O O . TYR A 1 159 ? -37.636 0.049 40.725 1.00 91.50 159 TYR A O 1
ATOM 1235 N N . ALA A 1 160 ? -36.876 -1.268 39.075 1.00 93.19 160 ALA A N 1
ATOM 1236 C CA . ALA A 1 160 ? -37.565 -2.475 39.524 1.00 93.19 160 ALA A CA 1
ATOM 1237 C C . ALA A 1 160 ? -36.722 -3.302 40.510 1.00 93.19 160 ALA A C 1
ATOM 1239 O O . ALA A 1 160 ? -37.259 -4.218 41.135 1.00 93.19 160 ALA A O 1
ATOM 1240 N N . LEU A 1 161 ? -35.438 -2.966 40.668 1.00 92.81 161 LEU A N 1
ATOM 1241 C CA . LEU A 1 161 ? -34.469 -3.732 41.439 1.00 92.81 161 LEU A CA 1
ATOM 1242 C C . LEU A 1 161 ? -34.832 -3.856 42.927 1.00 92.81 161 LEU A C 1
ATOM 1244 O O . LEU A 1 161 ? -35.040 -2.856 43.620 1.00 92.81 161 LEU A O 1
ATOM 1248 N N . GLU A 1 162 ? -34.817 -5.085 43.449 1.00 94.12 162 GLU A N 1
ATOM 1249 C CA . GLU A 1 162 ? -35.213 -5.386 44.829 1.00 94.12 162 GLU A CA 1
ATOM 1250 C C . GLU A 1 162 ? -34.322 -4.698 45.870 1.00 94.12 162 GLU A C 1
ATOM 1252 O O . GLU A 1 162 ? -34.819 -4.107 46.829 1.00 94.12 162 GLU A O 1
ATOM 1257 N N . SER A 1 163 ? -33.001 -4.708 45.668 1.00 92.31 163 SER A N 1
ATOM 1258 C CA . SER A 1 163 ? -32.050 -4.051 46.576 1.00 92.31 163 SER A CA 1
ATOM 1259 C C . SER A 1 163 ? -32.192 -2.526 46.601 1.00 92.31 163 SER A C 1
ATOM 1261 O O . SER A 1 163 ? -31.765 -1.891 47.562 1.00 92.31 163 SER A O 1
ATOM 1263 N N . SER A 1 164 ? -32.809 -1.945 45.569 1.00 91.69 164 SER A N 1
ATOM 1264 C CA . SER A 1 164 ? -33.139 -0.516 45.484 1.00 91.69 164 SER A CA 1
ATOM 1265 C C . SER A 1 164 ? -34.543 -0.197 46.018 1.00 91.69 164 SER A C 1
ATOM 1267 O O . SER A 1 164 ? -34.995 0.941 45.906 1.00 91.69 164 SER A O 1
ATOM 1269 N N . GLY A 1 165 ? -35.241 -1.180 46.602 1.00 94.56 165 GLY A N 1
ATOM 1270 C CA . GLY A 1 165 ? -36.587 -1.027 47.158 1.00 94.56 165 GLY A CA 1
ATOM 1271 C C . GLY A 1 165 ? -37.724 -1.456 46.224 1.00 94.56 165 GLY A C 1
ATOM 1272 O O . GLY A 1 165 ? -38.892 -1.267 46.568 1.00 94.56 165 GLY A O 1
ATOM 1273 N N . GLY A 1 166 ? -37.414 -2.037 45.061 1.00 94.62 166 GLY A N 1
ATOM 1274 C CA . GLY A 1 166 ? -38.398 -2.671 44.187 1.00 94.62 166 GLY A CA 1
ATOM 1275 C C . GLY A 1 166 ? -39.082 -3.858 44.870 1.00 94.62 166 GLY A C 1
ATOM 1276 O O . GLY A 1 166 ? -38.462 -4.616 45.612 1.00 94.62 166 GLY A O 1
ATOM 1277 N N . MET A 1 167 ? -40.384 -4.031 44.637 1.00 94.62 167 MET A N 1
ATOM 1278 C CA . MET A 1 167 ? -41.146 -5.130 45.230 1.00 94.62 167 MET A CA 1
ATOM 1279 C C . MET A 1 167 ? -42.245 -5.612 44.289 1.00 94.62 167 MET A C 1
ATOM 1281 O O . MET A 1 167 ? -42.969 -4.825 43.679 1.00 94.62 167 MET A O 1
ATOM 1285 N N . ILE A 1 168 ? -42.411 -6.932 44.219 1.00 94.56 168 ILE A N 1
ATOM 1286 C CA . ILE A 1 168 ? -43.507 -7.562 43.484 1.00 94.56 168 ILE A CA 1
ATOM 1287 C C . ILE A 1 168 ? -44.763 -7.546 44.354 1.00 94.56 168 ILE A C 1
ATOM 1289 O O . ILE A 1 168 ? -44.778 -8.117 45.440 1.00 94.56 168 ILE A O 1
ATOM 1293 N N . LEU A 1 169 ? -45.833 -6.928 43.851 1.00 94.56 169 LEU A N 1
ATOM 1294 C CA . LEU A 1 169 ? -47.110 -6.843 44.568 1.00 94.56 169 LEU A CA 1
ATOM 1295 C C . LEU A 1 169 ? -47.939 -8.134 44.470 1.00 94.56 169 LEU A C 1
ATOM 1297 O O . LEU A 1 169 ? -48.557 -8.542 45.447 1.00 94.56 169 LEU A O 1
ATOM 1301 N N . SER A 1 170 ? -48.002 -8.761 43.288 1.00 93.44 170 SER A N 1
ATOM 1302 C CA . SER A 1 170 ? -48.773 -9.993 43.049 1.00 93.44 170 SER A CA 1
ATOM 1303 C C . SER A 1 170 ? -48.420 -10.633 41.697 1.00 93.44 170 SER A C 1
ATOM 1305 O O . SER A 1 170 ? -48.144 -9.919 40.733 1.00 93.44 170 SER A O 1
ATOM 1307 N N . THR A 1 171 ? -48.501 -11.967 41.598 1.00 92.19 171 THR A N 1
ATOM 1308 C CA . THR A 1 171 ? -48.404 -12.744 40.340 1.00 92.19 171 THR A CA 1
ATOM 1309 C C . THR A 1 171 ? -49.736 -12.871 39.591 1.00 92.19 171 THR A C 1
ATOM 1311 O O . THR A 1 171 ? -49.798 -13.489 38.523 1.00 92.19 171 THR A O 1
ATOM 1314 N N . ARG A 1 172 ? -50.801 -12.241 40.111 1.00 94.25 172 ARG A N 1
ATOM 1315 C CA . ARG A 1 172 ? -52.166 -12.271 39.565 1.00 94.25 172 ARG A CA 1
ATOM 1316 C C . ARG A 1 172 ? -52.645 -13.715 39.371 1.00 94.25 172 ARG A C 1
ATOM 1318 O O . ARG A 1 172 ? -52.742 -14.442 40.346 1.00 94.25 172 ARG A O 1
ATOM 1325 N N . ASN A 1 173 ? -52.909 -14.119 38.128 1.00 93.81 173 ASN A N 1
ATOM 1326 C CA . ASN A 1 173 ? -53.413 -15.448 37.773 1.00 93.81 173 ASN A CA 1
ATOM 1327 C C . ASN A 1 173 ? -52.293 -16.394 37.292 1.00 93.81 173 ASN A C 1
ATOM 1329 O O . ASN A 1 173 ? -52.579 -17.394 36.641 1.00 93.81 173 ASN A O 1
ATOM 1333 N N . THR A 1 174 ? -51.021 -16.039 37.516 1.00 92.25 174 THR A N 1
ATOM 1334 C CA . THR A 1 174 ? -49.872 -16.847 37.083 1.00 92.25 174 THR A CA 1
ATOM 1335 C C . THR A 1 174 ? -49.456 -17.792 38.203 1.00 92.25 174 THR A C 1
ATOM 1337 O O . THR A 1 174 ? -49.076 -17.336 39.283 1.00 92.25 174 THR A O 1
ATOM 1340 N N . GLU A 1 175 ? -49.486 -19.092 37.919 1.00 89.94 175 GLU A N 1
ATOM 1341 C CA . GLU A 1 175 ? -49.079 -20.149 38.847 1.00 89.94 175 GLU A CA 1
ATOM 1342 C C . GLU A 1 175 ? -47.580 -20.482 38.702 1.00 89.94 175 GLU A C 1
ATOM 1344 O O . GLU A 1 175 ? -47.059 -20.499 37.580 1.00 89.94 175 GLU A O 1
ATOM 1349 N N . PRO A 1 176 ? -46.860 -20.757 39.807 1.00 87.00 176 PRO A N 1
ATOM 1350 C CA . PRO A 1 176 ? -45.453 -21.135 39.759 1.00 87.00 176 PRO A CA 1
ATOM 1351 C C . PRO A 1 176 ? -45.274 -22.537 39.166 1.00 87.00 176 PRO A C 1
ATOM 1353 O O . PRO A 1 176 ? -45.951 -23.494 39.541 1.00 87.00 176 PRO A O 1
ATOM 1356 N N . TYR A 1 177 ? -44.304 -22.677 38.265 1.00 88.38 177 TYR A N 1
ATOM 1357 C CA . TYR A 1 177 ? -43.943 -23.969 37.690 1.00 88.38 177 TYR A CA 1
ATOM 1358 C C . TYR A 1 177 ? -42.954 -24.712 38.600 1.00 88.38 177 TYR A C 1
ATOM 1360 O O . TYR A 1 177 ? -41.843 -24.238 38.835 1.00 88.38 177 TYR A O 1
ATOM 1368 N N . THR A 1 178 ? -43.350 -25.883 39.108 1.00 83.81 178 THR A N 1
ATOM 1369 C CA . THR A 1 178 ? -42.595 -26.641 40.130 1.00 83.81 178 THR A CA 1
ATOM 1370 C C . THR A 1 178 ? -42.100 -28.013 39.661 1.00 83.81 178 THR A C 1
ATOM 1372 O O . THR A 1 178 ? -41.315 -28.666 40.354 1.00 83.81 178 THR A O 1
ATOM 1375 N N . ILE A 1 179 ? -42.525 -28.468 38.480 1.00 86.75 179 ILE A N 1
ATOM 1376 C CA . ILE A 1 179 ? -42.186 -29.798 37.964 1.00 86.75 179 ILE A CA 1
ATOM 1377 C C . ILE A 1 179 ? -40.697 -29.845 37.597 1.00 86.75 179 ILE A C 1
ATOM 1379 O O . ILE A 1 179 ? -40.221 -29.060 36.780 1.00 86.75 179 ILE A O 1
ATOM 1383 N N . GLY A 1 180 ? -39.962 -30.792 38.188 1.00 84.75 180 GLY A N 1
ATOM 1384 C CA . GLY A 1 180 ? -38.531 -30.987 37.928 1.00 84.75 180 GLY A CA 1
ATOM 1385 C C . GLY A 1 180 ? -37.600 -30.017 38.665 1.00 84.75 180 GLY A C 1
ATOM 1386 O O . GLY A 1 180 ? -36.420 -29.950 38.329 1.00 84.75 180 GLY A O 1
ATOM 1387 N N . ALA A 1 181 ? -38.094 -29.270 39.658 1.00 85.81 181 ALA A N 1
ATOM 1388 C CA . ALA A 1 181 ? -37.253 -28.352 40.422 1.00 85.81 181 ALA A CA 1
ATOM 1389 C C . ALA A 1 181 ? -36.167 -29.103 41.235 1.00 85.81 181 ALA A C 1
ATOM 1391 O O . ALA A 1 181 ? -36.455 -30.181 41.772 1.00 85.81 181 ALA A O 1
ATOM 1392 N N . PRO A 1 182 ? -34.935 -28.561 41.327 1.00 89.12 182 PRO A N 1
ATOM 1393 C CA . PRO A 1 182 ? -33.801 -29.233 41.957 1.00 89.12 182 PRO A CA 1
ATOM 1394 C C . PRO A 1 182 ? -34.026 -29.456 43.458 1.00 89.12 182 PRO A C 1
ATOM 1396 O O . PRO A 1 182 ? -34.602 -28.614 44.144 1.00 89.12 182 PRO A O 1
ATOM 1399 N N . VAL A 1 183 ? -33.553 -30.590 43.980 1.00 90.75 183 VAL A N 1
ATOM 1400 C CA . VAL A 1 183 ? -33.634 -30.926 45.411 1.00 90.75 183 VAL A CA 1
ATOM 1401 C C . VAL A 1 183 ? -32.278 -30.694 46.062 1.00 90.75 183 VAL A C 1
ATOM 1403 O O . VAL A 1 183 ? -31.256 -31.194 45.589 1.00 90.75 183 VAL A O 1
ATOM 1406 N N . LEU A 1 184 ? -32.272 -29.933 47.154 1.00 92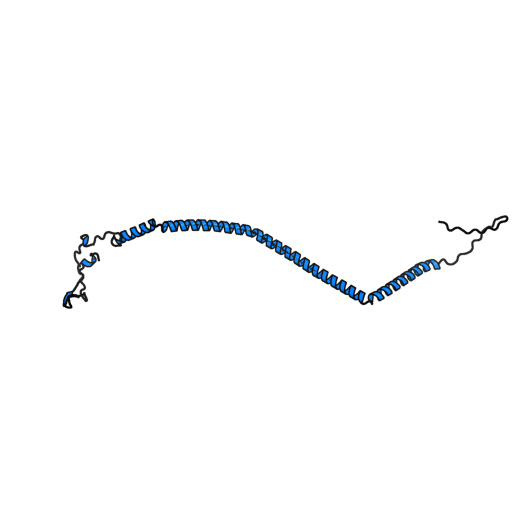.44 184 LEU A N 1
ATOM 1407 C CA . LEU A 1 184 ? -31.099 -29.765 47.991 1.00 92.44 184 LEU A CA 1
ATOM 1408 C C . LEU A 1 184 ? -30.881 -31.047 48.791 1.00 92.44 184 LEU A C 1
ATOM 1410 O O . LEU A 1 184 ? -31.682 -31.393 49.660 1.00 92.44 184 LEU A O 1
ATOM 1414 N N . ASN A 1 185 ? -29.774 -31.724 48.510 1.00 93.50 185 ASN A N 1
ATOM 1415 C CA . ASN A 1 185 ? -29.377 -32.939 49.204 1.00 93.50 185 ASN A CA 1
ATOM 1416 C C . ASN A 1 185 ? -28.191 -32.643 50.121 1.00 93.50 185 ASN A C 1
ATOM 1418 O O . ASN A 1 185 ? -27.198 -32.063 49.684 1.00 93.50 185 ASN A O 1
ATOM 1422 N N . LEU A 1 186 ? -28.262 -33.101 51.369 1.00 94.50 186 LEU A N 1
ATOM 1423 C CA . LEU A 1 186 ? -27.151 -33.054 52.315 1.00 94.50 186 LEU A CA 1
ATOM 1424 C C . LEU A 1 186 ? -26.798 -34.486 52.724 1.00 94.50 186 LEU A C 1
ATOM 1426 O O . LEU A 1 186 ? -27.636 -35.205 53.259 1.00 94.50 186 LEU A O 1
ATOM 1430 N N . PHE A 1 187 ? -25.576 -34.926 52.412 1.00 93.62 187 PHE A N 1
ATOM 1431 C CA . PHE A 1 187 ? -25.117 -36.311 52.621 1.00 93.62 187 PHE A CA 1
ATOM 1432 C C . PHE A 1 187 ? -26.045 -37.389 52.023 1.00 93.62 187 PHE A C 1
ATOM 1434 O O . PHE A 1 187 ? -26.227 -38.458 52.597 1.00 93.62 187 PHE A O 1
ATOM 1441 N N . GLY A 1 188 ? -26.652 -37.111 50.865 1.00 90.81 188 GLY A N 1
ATOM 1442 C CA . GLY A 1 188 ? -27.583 -38.036 50.204 1.00 90.81 188 GLY A CA 1
ATOM 1443 C C . GLY A 1 188 ? -28.997 -38.050 50.796 1.00 90.81 188 GLY A C 1
ATOM 1444 O O . GLY A 1 188 ? -29.854 -38.762 50.282 1.00 90.81 188 GLY A O 1
ATOM 1445 N N . ILE A 1 189 ? -29.261 -37.242 51.826 1.00 93.88 189 ILE A N 1
ATOM 1446 C CA . ILE A 1 189 ? -30.592 -37.051 52.400 1.00 93.88 189 ILE A CA 1
ATOM 1447 C C . ILE A 1 189 ? -31.226 -35.815 51.741 1.00 93.88 189 ILE A C 1
ATOM 1449 O O . ILE A 1 189 ? -30.639 -34.728 51.818 1.00 93.88 189 ILE A O 1
ATOM 1453 N N . PRO A 1 190 ? -32.393 -35.944 51.083 1.00 92.12 190 PRO A N 1
ATOM 1454 C CA . PRO A 1 190 ? -33.092 -34.800 50.510 1.00 92.12 190 PRO A CA 1
ATOM 1455 C C . PRO A 1 190 ? -33.654 -33.918 51.627 1.00 92.12 190 PRO A C 1
ATOM 1457 O O . PRO A 1 190 ? -34.418 -34.389 52.467 1.00 92.12 190 PRO A O 1
ATOM 1460 N N . LEU A 1 191 ? -33.269 -32.641 51.645 1.00 93.19 191 LEU A N 1
ATOM 1461 C CA . LEU A 1 191 ? -33.726 -31.671 52.642 1.00 93.19 191 LEU A CA 1
ATOM 1462 C C . LEU A 1 191 ? -34.984 -30.943 52.171 1.00 93.19 191 LEU A C 1
ATOM 1464 O O . LEU A 1 191 ? -36.016 -30.968 52.837 1.00 93.19 191 LEU A O 1
ATOM 1468 N N . CYS A 1 192 ? -34.899 -30.279 51.022 1.00 88.56 192 CYS A N 1
ATOM 1469 C CA . CYS A 1 192 ? -35.991 -29.491 50.469 1.00 88.56 192 CYS A CA 1
ATOM 1470 C C . CYS A 1 192 ? -35.820 -29.291 48.963 1.00 88.56 192 CYS A C 1
ATOM 1472 O O . CYS A 1 192 ? -34.712 -29.328 48.429 1.00 88.56 192 CYS A O 1
ATOM 1474 N N . GLN A 1 193 ? -36.936 -29.081 48.270 1.00 87.00 193 GLN A N 1
ATOM 1475 C CA . GLN A 1 193 ? -36.932 -28.742 46.854 1.00 87.00 193 GLN A CA 1
ATOM 1476 C C . GLN A 1 193 ? -36.754 -27.230 46.698 1.00 87.00 193 GLN A C 1
ATOM 1478 O O . GLN A 1 193 ? -37.548 -26.4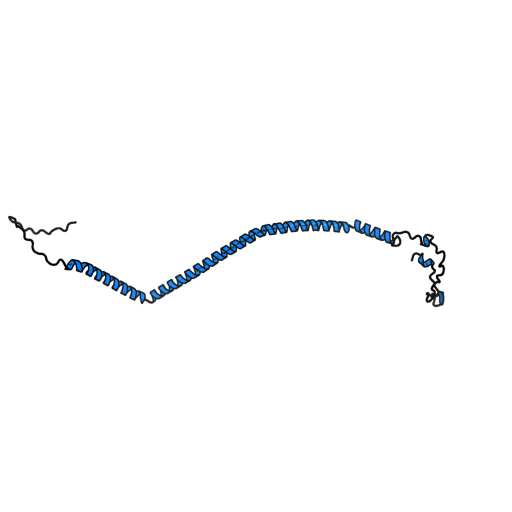52 47.225 1.00 87.00 193 GLN A O 1
ATOM 1483 N N . GLN A 1 194 ? -35.710 -26.812 45.986 1.00 84.06 194 GLN A N 1
ATOM 1484 C CA . GLN A 1 194 ? -35.436 -25.407 45.719 1.00 84.06 194 GLN A CA 1
ATOM 1485 C C . GLN A 1 194 ? -36.376 -24.921 44.614 1.00 84.06 194 GLN A C 1
ATOM 1487 O O . GLN A 1 194 ? -36.300 -25.384 43.478 1.00 84.06 194 GLN A O 1
ATOM 1492 N N . GLN A 1 195 ? -37.251 -23.971 44.940 1.00 83.31 195 GLN A N 1
ATOM 1493 C CA . GLN A 1 195 ? -38.158 -23.343 43.979 1.00 83.31 195 GLN A CA 1
ATOM 1494 C C . GLN A 1 195 ? -37.786 -21.873 43.784 1.00 83.31 195 GLN A C 1
ATOM 1496 O O . GLN A 1 195 ? -37.552 -21.147 44.752 1.00 83.31 195 GLN A O 1
ATOM 1501 N N . ASN A 1 196 ? -37.743 -21.426 42.528 1.00 86.06 196 ASN A N 1
ATOM 1502 C CA . ASN A 1 196 ? -37.546 -20.015 42.214 1.00 86.06 196 ASN A CA 1
ATOM 1503 C C . ASN A 1 196 ? -38.831 -19.251 42.531 1.00 86.06 196 ASN A C 1
ATOM 1505 O O . ASN A 1 196 ? -39.904 -19.577 42.023 1.00 86.06 196 ASN A O 1
ATOM 1509 N N . THR A 1 197 ? -38.721 -18.227 43.371 1.00 88.81 197 THR A N 1
ATOM 1510 C CA . THR A 1 197 ? -39.842 -17.322 43.643 1.00 88.81 197 THR A CA 1
ATOM 1511 C C . THR A 1 197 ? -39.880 -16.210 42.589 1.00 88.81 197 THR A C 1
ATOM 1513 O O . THR A 1 197 ? -38.834 -15.888 42.021 1.00 88.81 197 THR A O 1
ATOM 1516 N N . PRO A 1 198 ? -41.037 -15.563 42.344 1.00 91.88 198 PRO A N 1
ATOM 1517 C CA . PRO A 1 198 ? -41.135 -14.433 41.412 1.00 91.88 198 PRO A CA 1
ATOM 1518 C C . PRO A 1 198 ? -40.118 -13.319 41.690 1.00 91.88 198 PRO A C 1
ATOM 1520 O O . PRO A 1 198 ? -39.695 -12.629 40.768 1.00 91.88 198 PRO A O 1
ATOM 1523 N N . ARG A 1 199 ? -39.687 -13.175 42.952 1.00 92.44 199 ARG A N 1
ATOM 1524 C CA . ARG A 1 199 ? -38.675 -12.204 43.389 1.00 92.44 199 ARG A CA 1
ATOM 1525 C C . ARG A 1 199 ? -37.346 -12.354 42.647 1.00 92.44 199 ARG A C 1
ATOM 1527 O O . ARG A 1 199 ? -36.675 -11.354 42.441 1.00 92.44 199 ARG A O 1
ATOM 1534 N N . ALA A 1 200 ? -37.007 -13.556 42.180 1.00 91.19 200 ALA A N 1
ATOM 1535 C CA . ALA A 1 200 ? -35.769 -13.810 41.443 1.00 91.19 200 ALA A CA 1
ATOM 1536 C C . ALA A 1 200 ? -35.640 -12.969 40.156 1.00 91.19 200 ALA A C 1
ATOM 1538 O O . ALA A 1 200 ? -34.532 -12.735 39.695 1.00 91.19 200 ALA A O 1
ATOM 1539 N N . VAL A 1 201 ? -36.754 -12.488 39.586 1.00 92.31 201 VAL A N 1
ATOM 1540 C CA . VAL A 1 201 ? -36.760 -11.648 38.372 1.00 92.31 201 VAL A CA 1
ATOM 1541 C C . VAL A 1 201 ? -36.209 -10.240 38.627 1.00 92.31 201 VAL A C 1
ATOM 1543 O O . VAL A 1 201 ? -35.735 -9.600 37.697 1.00 92.31 201 VAL A O 1
ATOM 1546 N N . ILE A 1 202 ? -36.276 -9.756 39.869 1.00 93.69 202 ILE A N 1
ATOM 1547 C CA . ILE A 1 202 ? -35.846 -8.403 40.262 1.00 93.69 202 ILE A CA 1
ATOM 1548 C C . ILE A 1 202 ? -34.606 -8.417 41.168 1.00 93.69 202 ILE A C 1
ATOM 1550 O O . ILE A 1 202 ? -34.300 -7.423 41.826 1.00 93.69 202 ILE A O 1
ATOM 1554 N N . GLN A 1 203 ? -33.918 -9.556 41.256 1.00 91.19 203 GLN A N 1
ATOM 1555 C CA . GLN A 1 203 ? -32.698 -9.724 42.041 1.00 91.19 203 GLN A CA 1
ATOM 1556 C C . GLN A 1 203 ? -31.470 -9.663 41.132 1.00 91.19 203 GLN A C 1
ATOM 1558 O O . GLN A 1 203 ? -31.499 -10.162 40.010 1.00 91.19 203 GLN A O 1
ATOM 1563 N N . VAL A 1 204 ? -30.381 -9.077 41.639 1.00 82.75 204 VAL A N 1
ATOM 1564 C CA . VAL A 1 204 ? -29.086 -9.090 40.946 1.00 82.75 204 VAL A CA 1
ATOM 1565 C C . VAL A 1 204 ? -28.534 -10.519 40.995 1.00 82.75 204 VAL A C 1
ATOM 1567 O O . VAL A 1 204 ? -28.314 -11.049 42.085 1.00 82.75 204 VAL A O 1
ATOM 1570 N N . THR A 1 205 ? -28.353 -11.145 39.832 1.00 61.44 205 THR A N 1
ATOM 1571 C CA . THR A 1 205 ? -27.637 -12.428 39.674 1.00 61.44 205 THR A CA 1
ATOM 1572 C C . THR A 1 205 ? -26.134 -12.248 39.600 1.00 61.44 205 THR A C 1
ATOM 1574 O O . THR A 1 205 ? -25.708 -11.315 38.881 1.00 61.44 205 THR A O 1
#

Foldseek 3Di:
DDDDDDDDDDDDDDDDDDDDDDDDDDPPCVVPVVVVVVVVVVVVVVVVVVVVCVVLVPDPVNVVVVVVVVVVVVVVVVVVVVVVVVVVVVVVVVVVVVVVVVVVVVVVVVVVVVVVVCVVVVVVVVVVVCVCPPPVNVVVVVVVCVCCVVCVVHVDDDPCAVVNPHDDPDPVPDDFDQPPADFDDDPNRTDGGDGDDPNVVRYDD

InterPro domains:
  IPR045119 SUN domain-containing protein 1-5 [PTHR12911] (70-203)

Organism: NCBI:txid144034

pLDDT: mean 82.96, std 18.94, range [32.94, 97.44]

Secondary structure (DSSP, 8-state):
------------S---PPP-------SSHHHHHHHHHHHHHHHHHHHHHHHHHHHHHT-HHHHHHHHHHHHHHHHHHHHHHHHHHHHHHHHHHHHHHHHHHHHHHHHHHHHHHHHHHHHHHHHHHHHHHHHHT-HHHHHHHHHHHHHHHHTTTTTS--SS-GGGT------TTPPPP-TTPPEEEETTEEEEE----GGGGGS--

Sequence (205 aa):
MSARSTFCCVNAGNCPGIPVNCNQRFAWCTKLIKPFAFCVITSMLAMSVSHLCDKYSASASFNMIKADLGNLRSHLGTLALEVKNVIEMRDELKSKLREVGSVIPKMSEAILNLRNEVSEEMNLHTRNLLKALSPETVRNMIKSELQMYDADKTGRTDYALESSGGMILSTRNTEPYTIGAPVLNLFGIPLCQQQNTPRAVIQVT

Radius of gyration: 71.14 Å; chains: 1; bounding box: 137×73×176 Å